Protein AF-A0A849ZVT6-F1 (afdb_monomer_lite)

Radius of gyration: 69.43 Å; chains: 1; bounding box: 121×45×209 Å

Foldseek 3Di:
DDDDDDDDPDPDCVVVVVVVVVVVVVVVVVVVVVVVVVVVVVVVVVVVVVVVVVDDDPVVVVVVVVVVVVVVVVVVVVVVVVVVVVVVVVVVVVVVVVVVVVCVVVVVVVVVVVVVVVVVVVVVVVVVVVVVVVVVVLVVVVVLLVVLVVLLVVLVVLLVVLVVVLVVLVVVLVVLVVVLVVLVVVLVVLVVQLVVLVVQLVVLVVQLVVLVVVLVVCVVVPHDPVVSVVSVVSNVVSVVSNVVSVVSNVVSVVVSVVSVVVSVVSVVVSVVSVVSSVVSVVVSVVSVVSSVVSVVPDDDVVVVVDDPVCVVPPSPPVPPDDLVSVVVVCVVPPHFHWDDDDPRTHGPPD

Structure (mmCIF, N/CA/C/O backbone):
data_AF-A0A849ZVT6-F1
#
_entry.id   AF-A0A849ZVT6-F1
#
loop_
_atom_site.group_PDB
_atom_site.id
_atom_site.type_symbol
_atom_site.label_atom_id
_atom_site.label_alt_id
_atom_site.label_comp_id
_atom_site.label_asym_id
_atom_site.label_entity_id
_atom_site.label_seq_id
_atom_site.pdbx_PDB_ins_code
_atom_site.Cartn_x
_atom_site.Cartn_y
_atom_site.Cartn_z
_atom_site.occupancy
_atom_site.B_iso_or_equiv
_atom_site.auth_seq_id
_atom_site.auth_comp_id
_atom_site.auth_asym_id
_atom_site.auth_atom_id
_atom_site.pdbx_PDB_model_num
ATOM 1 N N . MET A 1 1 ? 1.100 -18.298 -71.247 1.00 38.03 1 MET A N 1
ATOM 2 C CA . MET A 1 1 ? 2.223 -18.303 -70.296 1.00 38.03 1 MET A CA 1
ATOM 3 C C . MET A 1 1 ? 3.453 -18.775 -71.045 1.00 38.03 1 MET A C 1
ATOM 5 O O . MET A 1 1 ? 3.371 -19.786 -71.727 1.00 38.03 1 MET A O 1
ATOM 9 N N . ASP A 1 2 ? 4.493 -17.954 -70.960 1.00 40.00 2 ASP A N 1
ATOM 10 C CA . ASP A 1 2 ? 5.924 -18.219 -71.128 1.00 40.00 2 ASP A CA 1
ATOM 11 C C . ASP A 1 2 ? 6.467 -18.862 -72.410 1.00 40.00 2 ASP A C 1
ATOM 13 O O . ASP A 1 2 ? 6.591 -20.075 -72.561 1.00 40.00 2 ASP A O 1
ATOM 17 N N . THR A 1 3 ? 6.937 -17.971 -73.287 1.00 43.06 3 THR A N 1
ATOM 18 C CA . THR A 1 3 ? 8.001 -18.205 -74.265 1.00 43.06 3 THR A CA 1
ATOM 19 C C . THR A 1 3 ? 9.360 -18.236 -73.563 1.00 43.06 3 THR A C 1
ATOM 21 O O . THR A 1 3 ? 9.860 -17.205 -73.111 1.00 43.06 3 THR A O 1
ATOM 24 N N . GLY A 1 4 ? 9.968 -19.418 -73.499 1.00 41.47 4 GLY A N 1
ATOM 25 C CA . GLY A 1 4 ? 11.346 -19.606 -73.058 1.00 41.47 4 GLY A CA 1
ATOM 26 C C . GLY A 1 4 ? 12.373 -19.157 -74.106 1.00 41.47 4 GLY A C 1
ATOM 27 O O . GLY A 1 4 ? 12.321 -19.577 -75.257 1.00 41.47 4 GLY A O 1
ATOM 28 N N . ASN A 1 5 ? 13.291 -18.300 -73.653 1.00 42.78 5 ASN A N 1
ATOM 29 C CA . ASN A 1 5 ? 14.681 -18.077 -74.073 1.00 42.78 5 ASN A CA 1
ATOM 30 C C . ASN A 1 5 ? 15.181 -18.700 -75.393 1.00 42.78 5 ASN A C 1
ATOM 32 O O . ASN A 1 5 ? 15.451 -19.899 -75.469 1.00 42.78 5 ASN A O 1
ATOM 36 N N . ALA A 1 6 ? 15.524 -17.830 -76.349 1.00 44.25 6 ALA A N 1
ATOM 37 C CA . ALA A 1 6 ? 16.537 -18.096 -77.371 1.00 44.25 6 ALA A CA 1
ATOM 38 C C . ALA A 1 6 ? 17.833 -17.328 -77.018 1.00 44.25 6 ALA A C 1
ATOM 40 O O . ALA A 1 6 ? 17.764 -16.121 -76.774 1.00 44.25 6 ALA A O 1
ATOM 41 N N . PRO A 1 7 ? 19.012 -17.978 -76.973 1.00 53.47 7 PRO A N 1
ATOM 42 C CA . PRO A 1 7 ? 20.266 -17.306 -76.652 1.00 53.47 7 PRO A CA 1
ATOM 43 C C . PRO A 1 7 ? 20.807 -16.497 -77.839 1.00 53.47 7 PRO A C 1
ATOM 45 O O . PRO A 1 7 ? 20.844 -16.956 -78.983 1.00 53.47 7 PRO A O 1
ATOM 48 N N . ALA A 1 8 ? 21.286 -15.293 -77.532 1.00 49.16 8 ALA A N 1
ATOM 49 C CA . ALA A 1 8 ? 22.010 -14.416 -78.439 1.00 49.16 8 ALA A CA 1
ATOM 50 C C . ALA A 1 8 ? 23.387 -15.009 -78.797 1.00 49.16 8 ALA A C 1
ATOM 52 O O . ALA A 1 8 ? 24.366 -14.837 -78.076 1.00 49.16 8 ALA A O 1
ATOM 53 N N . ALA A 1 9 ? 23.472 -15.685 -79.943 1.00 50.16 9 ALA A N 1
ATOM 54 C CA . ALA A 1 9 ? 24.728 -16.081 -80.577 1.00 50.16 9 ALA A CA 1
ATOM 55 C C . ALA A 1 9 ? 24.935 -15.249 -81.854 1.00 50.16 9 ALA A C 1
ATOM 57 O O . ALA A 1 9 ? 24.559 -15.667 -82.946 1.00 50.16 9 ALA A O 1
ATOM 58 N N . GLY A 1 10 ? 25.497 -14.042 -81.725 1.00 49.88 10 GLY A N 1
ATOM 59 C CA . GLY A 1 10 ? 25.629 -13.117 -82.864 1.00 49.88 10 GLY A CA 1
ATOM 60 C C . GLY A 1 10 ? 26.834 -12.171 -82.866 1.00 49.88 10 GLY A C 1
ATOM 61 O O . GLY A 1 10 ? 26.881 -11.292 -83.717 1.00 49.88 10 GLY A O 1
ATOM 62 N N . GLY A 1 11 ? 27.805 -12.313 -81.955 1.00 49.31 11 GLY A N 1
ATOM 63 C CA . GLY A 1 11 ? 28.823 -11.269 -81.732 1.00 49.31 11 GLY A CA 1
ATOM 64 C C . GLY A 1 11 ? 30.248 -11.520 -82.244 1.00 49.31 11 GLY A C 1
ATOM 65 O O . GLY A 1 11 ? 31.028 -10.579 -82.291 1.00 49.31 11 GLY A O 1
ATOM 66 N N . PHE A 1 12 ? 30.631 -12.747 -82.623 1.00 52.12 12 PHE A N 1
ATOM 67 C CA . PHE A 1 12 ? 32.065 -13.094 -82.753 1.00 52.12 12 PHE A CA 1
ATOM 68 C C . PHE A 1 12 ? 32.630 -13.175 -84.188 1.00 52.12 12 PHE A C 1
ATOM 70 O O . PHE A 1 12 ? 33.845 -13.196 -84.360 1.00 52.12 12 PHE A O 1
ATOM 77 N N . PHE A 1 13 ? 31.794 -13.197 -85.238 1.00 50.22 13 PHE A N 1
ATOM 78 C CA . PHE A 1 13 ? 32.250 -13.409 -86.632 1.00 50.22 13 PHE A CA 1
ATOM 79 C C . PHE A 1 13 ? 32.046 -12.219 -87.586 1.00 50.22 13 PHE A C 1
ATOM 81 O O . PHE A 1 13 ? 32.468 -12.292 -88.743 1.00 50.22 13 PHE A O 1
ATOM 88 N N . ALA A 1 14 ? 31.430 -11.124 -87.132 1.00 49.75 14 ALA A N 1
ATOM 89 C CA . ALA A 1 14 ? 31.216 -9.924 -87.947 1.00 49.75 14 ALA A CA 1
ATOM 90 C C . ALA A 1 14 ? 32.525 -9.308 -88.510 1.00 49.75 14 ALA A C 1
ATOM 92 O O . ALA A 1 14 ? 32.593 -9.124 -89.728 1.00 49.75 14 ALA A O 1
ATOM 93 N N . PRO A 1 15 ? 33.608 -9.109 -87.725 1.00 55.84 15 PRO A N 1
ATOM 94 C CA . PRO A 1 15 ? 34.835 -8.494 -88.251 1.00 55.84 15 PRO A CA 1
ATOM 95 C C . PRO A 1 15 ? 35.612 -9.401 -89.226 1.00 55.84 15 PRO A C 1
ATOM 97 O O . PRO A 1 15 ? 36.310 -8.916 -90.118 1.00 55.84 15 PRO A O 1
ATOM 100 N N . ILE A 1 16 ? 35.455 -10.727 -89.123 1.00 56.69 16 ILE A N 1
ATOM 101 C CA . ILE A 1 16 ? 36.121 -11.693 -90.015 1.00 56.69 16 ILE A CA 1
ATOM 102 C C . ILE A 1 16 ? 35.444 -11.722 -91.394 1.00 56.69 16 ILE A C 1
ATOM 104 O O . ILE A 1 16 ? 36.130 -11.813 -92.417 1.00 56.69 16 ILE A O 1
ATOM 108 N N . ARG A 1 17 ? 34.109 -11.607 -91.457 1.00 58.00 17 ARG A N 1
ATOM 109 C CA . ARG A 1 17 ? 33.370 -11.543 -92.734 1.00 58.00 17 ARG A CA 1
ATOM 110 C C . ARG A 1 17 ? 33.697 -10.269 -93.509 1.00 58.00 17 ARG A C 1
ATOM 112 O O . ARG A 1 17 ? 33.898 -10.336 -94.720 1.00 58.00 17 ARG A O 1
ATOM 119 N N . GLU A 1 18 ? 33.844 -9.149 -92.809 1.00 58.22 18 GLU A N 1
ATOM 120 C CA . GLU A 1 18 ? 34.180 -7.862 -93.419 1.00 58.22 18 GLU A CA 1
ATOM 121 C C . GLU A 1 18 ? 35.624 -7.831 -93.958 1.00 58.22 18 GLU A C 1
ATOM 123 O O . GLU A 1 18 ? 35.860 -7.423 -95.097 1.00 58.22 18 GLU A O 1
ATOM 128 N N . GLN A 1 19 ? 36.594 -8.382 -93.215 1.00 57.84 19 GLN A N 1
ATOM 129 C CA . GLN A 1 19 ? 37.968 -8.547 -93.717 1.00 57.84 19 GLN A CA 1
ATOM 130 C C . GLN A 1 19 ? 38.061 -9.522 -94.901 1.00 57.84 19 GLN A C 1
ATOM 132 O O . GLN A 1 19 ? 38.887 -9.339 -95.799 1.00 57.84 19 GLN A O 1
ATOM 137 N N . SER A 1 20 ? 37.220 -10.558 -94.923 1.00 58.56 20 SER A N 1
ATOM 138 C CA . SER A 1 20 ? 37.178 -11.534 -96.018 1.00 58.56 20 SER A CA 1
ATOM 139 C C . SER A 1 20 ? 36.643 -10.921 -97.315 1.00 58.56 20 SER A C 1
ATOM 141 O O . SER A 1 20 ? 37.168 -11.229 -98.385 1.00 58.56 20 SER A O 1
ATOM 143 N N . ALA A 1 21 ? 35.646 -10.033 -97.226 1.00 61.06 21 ALA A N 1
ATOM 144 C CA . ALA A 1 21 ? 35.105 -9.295 -98.367 1.00 61.06 21 ALA A CA 1
ATOM 145 C C . ALA A 1 21 ? 36.156 -8.353 -98.979 1.00 61.06 21 ALA A C 1
ATOM 147 O O . ALA A 1 21 ? 36.446 -8.461 -100.171 1.00 61.06 21 ALA A O 1
ATOM 148 N N . ARG A 1 22 ? 36.850 -7.558 -98.149 1.00 62.19 22 ARG A N 1
ATOM 149 C CA . ARG A 1 22 ? 37.920 -6.646 -98.607 1.00 62.19 22 ARG A CA 1
ATOM 150 C C . ARG A 1 22 ? 39.091 -7.385 -99.273 1.00 62.19 22 ARG A C 1
ATOM 152 O O . ARG A 1 22 ? 39.679 -6.901 -100.237 1.00 62.19 22 ARG A O 1
ATOM 159 N N . ARG A 1 23 ? 39.431 -8.597 -98.805 1.00 67.25 23 ARG A N 1
ATOM 160 C CA . ARG A 1 23 ? 40.460 -9.446 -99.446 1.00 67.25 23 ARG A CA 1
ATOM 161 C C . ARG A 1 23 ? 40.022 -9.999 -100.805 1.00 67.25 23 ARG A C 1
ATOM 163 O O . ARG A 1 23 ? 40.887 -10.225 -101.650 1.00 67.25 23 ARG A O 1
ATOM 170 N N . ARG A 1 24 ? 38.724 -10.256 -101.015 1.00 70.06 24 ARG A N 1
ATOM 171 C CA . ARG A 1 24 ? 38.191 -10.707 -102.312 1.00 70.06 24 ARG A CA 1
ATOM 172 C C . ARG A 1 24 ? 38.198 -9.571 -103.329 1.00 70.06 24 ARG A C 1
ATOM 174 O O . ARG A 1 24 ? 38.768 -9.773 -104.393 1.00 70.06 24 ARG A O 1
ATOM 181 N N . GLU A 1 25 ? 37.713 -8.389 -102.952 1.00 62.78 25 GLU A N 1
ATOM 182 C CA . GLU A 1 25 ? 37.789 -7.176 -103.784 1.00 62.78 25 GLU A CA 1
ATOM 183 C C . GLU A 1 25 ? 39.225 -6.867 -104.211 1.00 62.78 25 GLU A C 1
ATOM 185 O O . GLU A 1 25 ? 39.492 -6.648 -105.389 1.00 62.78 25 GLU A O 1
ATOM 190 N N . ARG A 1 26 ? 40.185 -6.940 -103.279 1.00 67.75 26 ARG A N 1
ATOM 191 C CA . ARG A 1 26 ? 41.595 -6.685 -103.602 1.00 67.75 26 ARG A CA 1
ATOM 192 C C . ARG A 1 26 ? 42.165 -7.684 -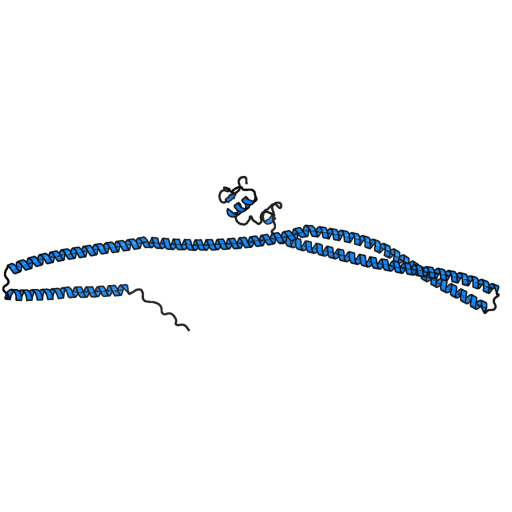104.612 1.00 67.75 26 ARG A C 1
ATOM 194 O O . ARG A 1 26 ? 42.837 -7.279 -105.549 1.00 67.75 26 ARG A O 1
ATOM 201 N N . ARG A 1 27 ? 41.859 -8.979 -104.472 1.00 69.12 27 ARG A N 1
ATOM 202 C CA . ARG A 1 27 ? 42.293 -10.010 -105.437 1.00 69.12 27 ARG A CA 1
ATOM 203 C C . ARG A 1 27 ? 41.623 -9.858 -106.799 1.00 69.12 27 ARG A C 1
ATOM 205 O O . ARG A 1 27 ? 42.200 -10.254 -107.808 1.00 69.12 27 ARG A O 1
ATOM 212 N N . GLU A 1 28 ? 40.397 -9.353 -106.820 1.00 71.44 28 GLU A N 1
ATOM 213 C CA . GLU A 1 28 ? 39.658 -9.086 -108.048 1.00 71.44 28 GLU A CA 1
ATOM 214 C C . GLU A 1 28 ? 40.256 -7.881 -108.785 1.00 71.44 28 GLU A C 1
ATOM 216 O O . GLU A 1 28 ? 40.519 -7.979 -109.981 1.00 71.44 28 GLU A O 1
ATOM 221 N N . LEU A 1 29 ? 40.613 -6.813 -108.061 1.00 58.97 29 LEU A N 1
ATOM 222 C CA . LEU A 1 29 ? 41.370 -5.674 -108.591 1.00 58.97 29 LEU A CA 1
ATOM 223 C C . LEU A 1 29 ? 42.769 -6.085 -109.086 1.00 58.97 29 LEU A C 1
ATOM 225 O O . LEU A 1 29 ? 43.133 -5.749 -110.211 1.00 58.97 29 LEU A O 1
ATOM 229 N N . ASP A 1 30 ? 43.511 -6.895 -108.323 1.00 62.47 30 ASP A N 1
ATOM 230 C CA . ASP A 1 30 ? 44.850 -7.376 -108.706 1.00 62.47 30 ASP A CA 1
ATOM 231 C C . ASP A 1 30 ? 44.833 -8.245 -109.981 1.00 62.47 30 ASP A C 1
ATOM 233 O O . ASP A 1 30 ? 45.814 -8.283 -110.722 1.00 62.47 30 ASP A O 1
ATOM 237 N N . ARG A 1 31 ? 43.719 -8.935 -110.273 1.00 70.81 31 ARG A N 1
ATOM 238 C CA . ARG A 1 31 ? 43.527 -9.686 -111.530 1.00 70.81 31 ARG A CA 1
ATOM 239 C C . ARG A 1 31 ? 43.128 -8.796 -112.705 1.00 70.81 31 ARG A C 1
ATOM 241 O O . ARG A 1 31 ? 43.470 -9.116 -113.842 1.00 70.81 31 ARG A O 1
ATOM 248 N N . ARG A 1 32 ? 42.414 -7.703 -112.435 1.00 64.00 32 ARG A N 1
ATOM 249 C CA . ARG A 1 32 ? 41.866 -6.792 -113.448 1.00 64.00 32 ARG A CA 1
ATOM 250 C C . ARG A 1 32 ? 42.898 -5.772 -113.925 1.00 64.00 32 ARG A C 1
ATOM 252 O O . ARG A 1 32 ? 42.910 -5.439 -115.102 1.00 64.00 32 ARG A O 1
ATOM 259 N N . ILE A 1 33 ? 43.824 -5.348 -113.060 1.00 62.56 33 ILE A N 1
ATOM 260 C CA . ILE A 1 33 ? 44.896 -4.397 -113.408 1.00 62.56 33 ILE A CA 1
ATOM 261 C C . ILE A 1 33 ? 45.786 -4.901 -114.568 1.00 62.56 33 ILE A C 1
ATOM 263 O O . ILE A 1 33 ? 46.007 -4.138 -115.506 1.00 62.56 33 ILE A O 1
ATOM 267 N N . PRO A 1 34 ? 46.265 -6.163 -114.596 1.00 64.81 34 PRO A N 1
ATOM 268 C CA . PRO A 1 34 ? 47.011 -6.684 -115.742 1.00 64.81 34 PRO A CA 1
ATOM 269 C C . PRO A 1 34 ? 46.180 -6.783 -117.027 1.00 64.81 34 PRO A C 1
ATOM 271 O O . PRO A 1 34 ? 46.745 -6.673 -118.110 1.00 64.81 34 PRO A O 1
ATOM 274 N N . GLN A 1 35 ? 44.864 -7.008 -116.922 1.00 67.62 35 GLN A N 1
ATOM 275 C CA . GLN A 1 35 ? 43.963 -7.038 -118.082 1.00 67.62 35 GLN A CA 1
ATOM 276 C C . GLN A 1 35 ? 43.769 -5.636 -118.660 1.00 67.62 35 GLN A C 1
ATOM 278 O O . GLN A 1 35 ? 43.983 -5.453 -119.851 1.00 67.62 35 GLN A O 1
ATOM 283 N N . LEU A 1 36 ? 43.502 -4.642 -117.809 1.00 61.12 36 LEU A N 1
ATOM 284 C CA . LEU A 1 36 ? 43.383 -3.239 -118.212 1.00 61.12 36 LEU A CA 1
ATOM 285 C C . LEU A 1 36 ? 44.687 -2.702 -118.819 1.00 61.12 36 LEU A C 1
ATOM 287 O O . LEU A 1 36 ? 44.641 -1.981 -119.805 1.00 61.12 36 LEU A O 1
ATOM 291 N N . ARG A 1 37 ? 45.857 -3.111 -118.303 1.00 62.53 37 ARG A N 1
ATOM 292 C CA . ARG A 1 37 ? 47.157 -2.759 -118.906 1.00 62.53 37 ARG A CA 1
ATOM 293 C C . ARG A 1 37 ? 47.372 -3.366 -120.290 1.00 62.53 37 ARG A C 1
ATOM 295 O O . ARG A 1 37 ? 48.005 -2.738 -121.127 1.00 62.53 37 ARG A O 1
ATOM 302 N N . ARG A 1 38 ? 46.869 -4.580 -120.536 1.00 68.88 38 ARG A N 1
ATOM 303 C CA . ARG A 1 38 ? 46.927 -5.197 -121.871 1.00 68.88 38 ARG A CA 1
ATOM 304 C C . ARG A 1 38 ? 45.967 -4.516 -122.836 1.00 68.88 38 ARG A C 1
ATOM 306 O O . ARG A 1 38 ? 46.341 -4.321 -123.982 1.00 68.88 38 ARG A O 1
ATOM 313 N N . 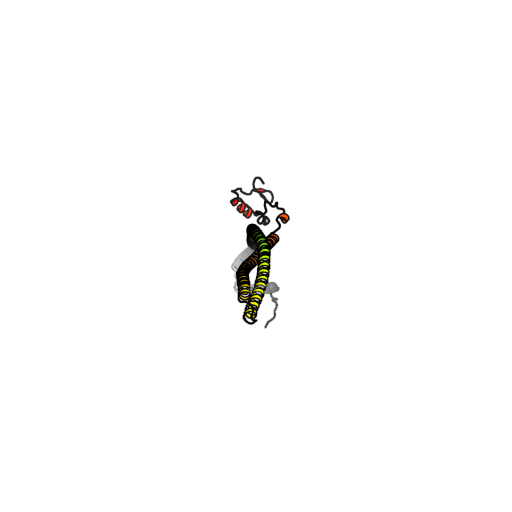GLU A 1 39 ? 44.775 -4.148 -122.364 1.00 66.50 39 GLU A N 1
ATOM 314 C CA . GLU A 1 39 ? 43.792 -3.371 -123.132 1.00 66.50 39 GLU A CA 1
ATOM 315 C C . GLU A 1 39 ? 44.340 -1.978 -123.492 1.00 66.50 39 GLU A C 1
ATOM 317 O O . GLU A 1 39 ? 44.214 -1.546 -124.638 1.00 66.50 39 GLU A O 1
ATOM 322 N N . GLU A 1 40 ? 45.033 -1.321 -122.557 1.00 66.75 40 GLU A N 1
ATOM 323 C CA . GLU A 1 40 ? 45.769 -0.069 -122.771 1.00 66.75 40 GLU A CA 1
ATOM 324 C C . GLU A 1 40 ? 46.930 -0.243 -123.764 1.00 66.75 40 GLU A C 1
ATOM 326 O O . GLU A 1 40 ? 47.058 0.555 -124.687 1.00 66.75 40 GLU A O 1
ATOM 331 N N . GLU A 1 41 ? 47.738 -1.307 -123.650 1.00 68.19 41 GLU A N 1
ATOM 332 C CA . GLU A 1 41 ? 48.789 -1.621 -124.632 1.00 68.19 41 GLU A CA 1
ATOM 333 C C . GLU A 1 41 ? 48.220 -1.861 -126.036 1.00 68.19 41 GLU A C 1
ATOM 335 O O . GLU A 1 41 ? 48.812 -1.391 -127.006 1.00 68.19 41 GLU A O 1
ATOM 340 N N . THR A 1 42 ? 47.079 -2.548 -126.171 1.00 65.19 42 THR A N 1
ATOM 341 C CA . THR A 1 42 ? 46.406 -2.707 -127.472 1.00 65.19 42 THR A CA 1
ATOM 342 C C . THR A 1 42 ? 45.870 -1.384 -128.004 1.00 65.19 42 THR A C 1
ATOM 344 O O . THR A 1 42 ? 46.131 -1.069 -129.156 1.00 65.19 42 THR A O 1
ATOM 347 N N . LEU A 1 43 ? 45.231 -0.555 -127.172 1.00 61.09 43 LEU A N 1
ATOM 348 C CA . LEU A 1 43 ? 44.742 0.766 -127.585 1.00 61.09 43 LEU A CA 1
ATOM 349 C C . LEU A 1 43 ? 45.881 1.704 -128.002 1.00 61.09 43 LEU A C 1
ATOM 351 O O . LEU A 1 43 ? 45.737 2.449 -128.966 1.00 61.09 43 LEU A O 1
ATOM 355 N N . LEU A 1 44 ? 47.020 1.662 -127.307 1.00 61.16 44 LEU A N 1
ATOM 356 C CA . LEU A 1 44 ? 48.217 2.430 -127.659 1.00 61.16 44 LEU A CA 1
ATOM 357 C C . LEU A 1 44 ? 48.893 1.901 -128.928 1.00 61.16 44 LEU A C 1
ATOM 359 O O . LEU A 1 44 ? 49.466 2.686 -129.681 1.00 61.16 44 LEU A O 1
ATOM 363 N N . ARG A 1 45 ? 48.821 0.590 -129.182 1.00 65.50 45 ARG A N 1
ATOM 364 C CA . ARG A 1 45 ? 49.306 -0.025 -130.422 1.00 65.50 45 ARG A CA 1
ATOM 365 C C . ARG A 1 45 ? 48.422 0.352 -131.611 1.00 65.50 45 ARG A C 1
ATOM 367 O O . ARG A 1 45 ? 48.963 0.767 -132.629 1.00 65.50 45 ARG A O 1
ATOM 374 N N . ASP A 1 46 ? 47.104 0.328 -131.436 1.00 60.22 46 ASP A N 1
ATOM 375 C CA . ASP A 1 46 ? 46.121 0.744 -132.443 1.00 60.22 46 ASP A CA 1
ATOM 376 C C . ASP A 1 46 ? 46.201 2.265 -132.710 1.00 60.22 46 ASP A C 1
ATOM 378 O O . ASP A 1 46 ? 46.136 2.703 -133.857 1.00 60.22 46 ASP A O 1
ATOM 382 N N . LEU A 1 47 ? 46.440 3.087 -131.675 1.00 55.34 47 LEU A N 1
ATOM 383 C CA . LEU A 1 47 ? 46.757 4.520 -131.809 1.00 55.34 47 LEU A CA 1
ATOM 384 C C . LEU A 1 47 ? 48.113 4.760 -132.489 1.00 55.34 47 LEU A C 1
ATOM 386 O O . LEU A 1 47 ? 48.259 5.730 -133.228 1.00 55.34 47 LEU A O 1
ATOM 390 N N . GLY A 1 48 ? 49.098 3.889 -132.256 1.00 55.03 48 GLY A N 1
ATOM 391 C CA . GLY A 1 48 ? 50.405 3.925 -132.911 1.00 55.03 48 GLY A CA 1
ATOM 392 C C . GLY A 1 48 ? 50.337 3.566 -134.397 1.00 55.03 48 GLY A C 1
ATOM 393 O O . GLY A 1 48 ? 50.988 4.221 -135.209 1.00 55.03 48 GLY A O 1
ATOM 394 N N . GLU A 1 49 ? 49.514 2.582 -134.768 1.00 58.94 49 GLU A N 1
ATOM 395 C CA . GLU A 1 49 ? 49.254 2.201 -136.163 1.00 58.94 49 GLU A CA 1
ATOM 396 C C . GLU A 1 49 ? 48.417 3.275 -136.890 1.00 58.94 49 GLU A C 1
ATOM 398 O O . GLU A 1 49 ? 48.774 3.669 -138.001 1.00 58.94 49 GLU A O 1
ATOM 403 N N . ALA A 1 50 ? 47.420 3.877 -136.226 1.00 53.19 50 ALA A N 1
ATOM 404 C CA . ALA A 1 50 ? 46.661 5.019 -136.754 1.00 53.19 50 ALA A CA 1
ATOM 405 C C . ALA A 1 50 ? 47.500 6.311 -136.891 1.00 53.19 50 ALA A C 1
ATOM 407 O O . ALA A 1 50 ? 47.278 7.110 -137.801 1.00 53.19 50 ALA A O 1
ATOM 408 N N . ALA A 1 51 ? 48.494 6.524 -136.021 1.00 49.91 51 ALA A N 1
ATOM 409 C CA . ALA A 1 51 ? 49.426 7.652 -136.108 1.00 49.91 51 ALA A CA 1
ATOM 410 C C . ALA A 1 51 ? 50.488 7.473 -137.214 1.00 49.91 51 ALA A C 1
ATOM 412 O O . ALA A 1 51 ? 50.959 8.462 -137.780 1.00 49.91 51 ALA A O 1
ATOM 413 N N . LEU A 1 52 ? 50.842 6.229 -137.561 1.00 52.75 52 LEU A N 1
ATOM 414 C CA . LEU A 1 52 ? 51.755 5.909 -138.667 1.00 52.75 52 LEU A CA 1
ATOM 415 C C . LEU A 1 52 ? 51.090 6.057 -140.050 1.00 52.75 52 LEU A C 1
ATOM 417 O O . LEU A 1 52 ? 51.769 6.464 -140.991 1.00 52.75 52 LEU A O 1
ATOM 421 N N . GLU A 1 53 ? 49.775 5.834 -140.174 1.00 55.28 53 GLU A N 1
ATOM 422 C CA . GLU A 1 53 ? 49.001 6.149 -141.395 1.00 55.28 53 GLU A CA 1
ATOM 423 C C . GLU A 1 53 ? 48.736 7.660 -141.581 1.00 55.28 53 GLU A C 1
ATOM 425 O O . GLU A 1 53 ? 48.493 8.113 -142.700 1.00 55.28 53 GLU A O 1
ATOM 430 N N . ALA A 1 54 ? 48.838 8.460 -140.510 1.00 48.97 54 ALA A N 1
ATOM 431 C CA . ALA A 1 54 ? 48.528 9.895 -140.498 1.00 48.97 54 ALA A CA 1
ATOM 432 C C . ALA A 1 54 ? 49.742 10.844 -140.653 1.00 48.97 54 ALA A C 1
ATOM 434 O O . ALA A 1 54 ? 49.561 12.061 -140.639 1.00 48.97 54 ALA A O 1
ATOM 435 N N . GLY A 1 55 ? 50.969 10.332 -140.826 1.00 52.69 55 GLY A N 1
ATOM 436 C CA . GLY A 1 55 ? 52.150 11.154 -141.143 1.00 52.69 55 GLY A CA 1
ATOM 437 C C . GLY A 1 55 ? 52.616 12.092 -140.018 1.00 52.69 55 GLY A C 1
ATOM 438 O O . GLY A 1 55 ? 52.758 13.296 -140.228 1.00 52.69 55 GLY A O 1
ATOM 439 N N . VAL A 1 56 ? 52.874 11.552 -138.823 1.00 51.06 56 VAL A N 1
ATOM 440 C CA . VAL A 1 56 ? 53.328 12.327 -137.651 1.00 51.06 56 VAL A CA 1
ATOM 441 C C . VAL A 1 56 ? 54.838 12.630 -137.707 1.00 51.06 56 VAL A C 1
ATOM 443 O O . VAL A 1 56 ? 55.665 11.738 -137.895 1.00 51.06 56 VAL A O 1
ATOM 446 N N . THR A 1 57 ? 55.199 13.907 -137.539 1.00 57.41 57 THR A N 1
ATOM 447 C CA . THR A 1 57 ? 56.568 14.455 -137.579 1.00 57.41 57 THR A CA 1
ATOM 448 C C . THR A 1 57 ? 57.327 14.265 -136.256 1.00 57.41 57 THR A C 1
ATOM 450 O O . THR A 1 57 ? 56.730 14.065 -135.199 1.00 57.41 57 THR A O 1
ATOM 453 N N . ALA A 1 58 ? 58.664 14.359 -136.297 1.00 53.78 58 ALA A N 1
ATOM 454 C CA . ALA A 1 58 ? 59.558 14.168 -135.144 1.00 53.78 58 ALA A CA 1
ATOM 455 C C . ALA A 1 58 ? 59.228 15.053 -133.916 1.00 53.78 58 ALA A C 1
ATOM 457 O O . ALA A 1 58 ? 59.408 14.611 -132.784 1.00 53.78 58 ALA A O 1
ATOM 458 N N . GLU A 1 59 ? 58.657 16.245 -134.120 1.00 55.19 59 GLU A N 1
ATOM 459 C CA . GLU A 1 59 ? 58.198 17.140 -133.041 1.00 55.19 59 GLU A CA 1
ATOM 460 C C . GLU A 1 59 ? 57.039 16.540 -132.220 1.00 55.19 59 GLU A C 1
ATOM 462 O O . GLU A 1 59 ? 56.958 16.737 -131.008 1.00 55.19 59 GLU A O 1
ATOM 467 N N . GLY A 1 60 ? 56.164 15.739 -132.841 1.00 54.22 60 GLY A N 1
ATOM 468 C CA . GLY A 1 60 ? 55.068 15.062 -132.139 1.00 54.22 60 GLY A CA 1
ATOM 469 C C . GLY A 1 60 ? 55.555 13.992 -131.157 1.00 54.22 60 GLY A C 1
ATOM 470 O O . GLY A 1 60 ? 54.938 13.771 -130.114 1.00 54.22 60 GLY A O 1
ATOM 471 N N . ILE A 1 61 ? 56.699 13.366 -131.451 1.00 55.97 61 ILE A N 1
ATOM 472 C CA . ILE A 1 61 ? 57.324 12.358 -130.586 1.00 55.97 61 ILE A CA 1
ATOM 473 C C . ILE A 1 61 ? 58.013 13.031 -129.392 1.00 55.97 61 ILE A C 1
ATOM 475 O O . ILE A 1 61 ? 57.888 12.544 -128.269 1.00 55.97 61 ILE A O 1
ATOM 479 N N . GLU A 1 62 ? 58.675 14.173 -129.595 1.00 57.88 62 GLU A N 1
ATOM 480 C CA . GLU A 1 62 ? 59.295 14.939 -128.504 1.00 57.88 62 GLU A CA 1
ATOM 481 C C . GLU A 1 62 ? 58.253 15.515 -127.537 1.00 57.88 62 GLU A C 1
ATOM 483 O O . GLU A 1 62 ? 58.410 15.398 -126.320 1.00 57.88 62 GLU A O 1
ATOM 488 N N . HIS A 1 63 ? 57.136 16.046 -128.045 1.00 58.62 63 HIS A N 1
ATOM 489 C CA . HIS A 1 63 ? 56.043 16.515 -127.191 1.00 58.62 63 HIS A CA 1
ATOM 490 C C . HIS A 1 63 ? 55.380 15.378 -126.404 1.00 58.62 63 HIS A C 1
ATOM 492 O O . HIS A 1 63 ? 55.075 15.552 -125.222 1.00 58.62 63 HIS A O 1
ATOM 498 N N . ALA A 1 64 ? 55.214 14.199 -127.010 1.00 55.94 64 ALA A N 1
ATOM 499 C CA . ALA A 1 64 ? 54.694 13.024 -126.314 1.00 55.94 64 ALA A CA 1
ATOM 500 C C . ALA A 1 64 ? 55.663 12.509 -125.233 1.00 55.94 64 ALA A C 1
ATOM 502 O O . ALA A 1 64 ? 55.227 12.101 -124.156 1.00 55.94 64 ALA A O 1
ATOM 503 N N . GLN A 1 65 ? 56.977 12.561 -125.472 1.00 60.03 65 GLN A N 1
ATOM 504 C CA . GLN A 1 65 ? 57.990 12.188 -124.478 1.00 60.03 65 GLN A CA 1
ATOM 505 C C . GLN A 1 65 ? 58.084 13.202 -123.329 1.00 60.03 65 GLN A C 1
ATOM 507 O O . GLN A 1 65 ? 58.171 12.792 -122.171 1.00 60.03 65 GLN A O 1
ATOM 512 N N . ALA A 1 66 ? 57.993 14.502 -123.619 1.00 62.97 66 ALA A N 1
ATOM 513 C CA . ALA A 1 66 ? 57.960 15.553 -122.603 1.00 62.97 66 ALA A CA 1
ATOM 514 C C . ALA A 1 66 ? 56.691 15.474 -121.737 1.00 62.97 66 ALA A C 1
ATOM 516 O O . ALA A 1 66 ? 56.780 15.535 -120.513 1.00 62.97 66 ALA A O 1
ATOM 517 N N . ALA A 1 67 ? 55.521 15.253 -122.349 1.00 60.97 67 ALA A N 1
ATOM 518 C CA . ALA A 1 67 ? 54.265 15.040 -121.626 1.00 60.97 67 ALA A CA 1
ATOM 519 C C . ALA A 1 67 ? 54.290 13.759 -120.775 1.00 60.97 67 ALA A C 1
ATOM 521 O O . ALA A 1 67 ? 53.721 13.712 -119.687 1.00 60.97 67 ALA A O 1
ATOM 522 N N . ARG A 1 68 ? 54.983 12.714 -121.242 1.00 61.94 68 ARG A N 1
ATOM 523 C CA . ARG A 1 68 ? 55.173 11.479 -120.477 1.00 61.94 68 ARG A CA 1
ATOM 524 C C . ARG A 1 68 ? 56.082 11.687 -119.266 1.00 61.94 68 ARG A C 1
ATOM 526 O O . ARG A 1 68 ? 55.767 11.160 -118.206 1.00 61.94 68 ARG A O 1
ATOM 533 N N . LEU A 1 69 ? 57.166 12.455 -119.406 1.00 67.69 69 LEU A N 1
ATOM 534 C CA . LEU A 1 69 ? 58.058 12.809 -118.296 1.00 67.69 69 LEU A CA 1
ATOM 535 C C . LEU A 1 69 ? 57.319 13.608 -117.215 1.00 67.69 69 LEU A C 1
ATOM 537 O O . LEU A 1 69 ? 57.379 13.231 -116.045 1.00 67.69 69 LEU A O 1
ATOM 541 N N . THR A 1 70 ? 56.537 14.621 -117.599 1.00 69.94 70 THR A N 1
ATOM 542 C CA . THR A 1 70 ? 55.746 15.414 -116.643 1.00 69.94 70 THR A CA 1
ATOM 543 C C . THR A 1 70 ? 54.644 14.596 -115.973 1.00 69.94 70 THR A C 1
ATOM 545 O O . THR A 1 70 ? 54.423 14.754 -114.775 1.00 69.94 70 THR A O 1
ATOM 548 N N . LEU A 1 71 ? 53.999 13.669 -116.691 1.00 63.22 71 LEU A N 1
ATOM 549 C CA . LEU A 1 71 ? 53.055 12.714 -116.100 1.00 63.22 71 LEU A CA 1
ATOM 550 C C . LEU A 1 71 ? 53.738 11.766 -115.109 1.00 63.22 71 LEU A C 1
ATOM 552 O O . LEU A 1 71 ? 53.207 11.542 -114.028 1.00 63.22 71 LEU A O 1
ATOM 556 N N . THR A 1 72 ? 54.931 11.246 -115.419 1.00 67.62 72 THR A N 1
ATOM 557 C CA . THR A 1 72 ? 55.670 10.385 -114.479 1.00 67.62 72 THR A CA 1
ATOM 558 C C . THR A 1 72 ? 56.178 11.132 -113.247 1.00 67.62 72 THR A C 1
ATOM 560 O O . THR A 1 72 ? 56.208 10.556 -112.160 1.00 67.62 72 THR A O 1
ATOM 563 N N . GLU A 1 73 ? 56.546 12.406 -113.385 1.00 71.19 73 GLU A N 1
ATOM 564 C CA . GLU A 1 73 ? 56.925 13.266 -112.259 1.00 71.19 73 GLU A CA 1
ATOM 565 C C . GLU A 1 73 ? 55.707 13.638 -111.403 1.00 71.19 73 GLU A C 1
ATOM 567 O O . GLU A 1 73 ? 55.782 13.573 -110.176 1.00 71.19 73 GLU A O 1
ATOM 572 N N . ALA A 1 74 ? 54.565 13.938 -112.030 1.00 67.12 74 ALA A N 1
ATOM 573 C CA . ALA A 1 74 ? 53.302 14.189 -111.341 1.00 67.12 74 ALA A CA 1
ATOM 574 C C . ALA A 1 74 ? 52.785 12.940 -110.606 1.00 67.12 74 ALA A C 1
ATOM 576 O O . ALA A 1 74 ? 52.377 13.044 -109.451 1.00 67.12 74 ALA A O 1
ATOM 577 N N . ASP A 1 75 ? 52.880 11.753 -111.213 1.00 69.81 75 ASP A N 1
ATOM 578 C CA . ASP A 1 75 ? 52.560 10.473 -110.568 1.00 69.81 75 ASP A CA 1
ATOM 579 C C . ASP A 1 75 ? 53.528 10.151 -109.421 1.00 69.81 75 ASP A C 1
ATOM 581 O O . ASP A 1 75 ? 53.121 9.629 -108.380 1.00 69.81 75 ASP A O 1
ATOM 585 N N . GLY A 1 76 ? 54.818 10.466 -109.585 1.00 69.25 76 GLY A N 1
ATOM 586 C CA . GLY A 1 76 ? 55.821 10.344 -108.527 1.00 69.25 76 GLY A CA 1
ATOM 587 C C . GLY A 1 76 ? 55.503 11.238 -107.326 1.00 69.25 76 GLY A C 1
ATOM 588 O O . GLY A 1 76 ? 55.539 10.769 -106.185 1.00 69.25 76 GLY A O 1
ATOM 589 N N . ALA A 1 77 ? 55.118 12.491 -107.583 1.00 69.50 77 ALA A N 1
ATOM 590 C CA . ALA A 1 77 ? 54.696 13.449 -106.565 1.00 69.50 77 ALA A CA 1
ATOM 591 C C . ALA A 1 77 ? 53.369 13.044 -105.896 1.00 69.50 77 ALA A C 1
ATOM 593 O O . ALA A 1 77 ? 53.257 13.113 -104.673 1.00 69.50 77 ALA A O 1
ATOM 594 N N . ALA A 1 78 ? 52.392 12.550 -106.662 1.00 68.69 78 ALA A N 1
ATOM 595 C CA . ALA A 1 78 ? 51.119 12.059 -106.135 1.00 68.69 78 ALA A CA 1
ATOM 596 C C . ALA A 1 78 ? 51.320 10.844 -105.214 1.00 68.69 78 ALA A C 1
ATOM 598 O O . ALA A 1 78 ? 50.787 10.812 -104.108 1.00 68.69 78 ALA A O 1
ATOM 599 N N . ARG A 1 79 ? 52.172 9.884 -105.599 1.00 72.31 79 ARG A N 1
ATOM 600 C CA . ARG A 1 79 ? 52.508 8.728 -104.747 1.00 72.31 79 ARG A CA 1
ATOM 601 C C . ARG A 1 79 ? 53.284 9.115 -103.492 1.00 72.31 79 ARG A C 1
ATOM 603 O O . ARG A 1 79 ? 53.099 8.486 -102.449 1.00 72.31 79 ARG A O 1
ATOM 610 N N . GLN A 1 80 ? 54.147 10.130 -103.564 1.00 74.62 80 GLN A N 1
ATOM 611 C CA . GLN A 1 80 ? 54.798 10.681 -102.373 1.00 74.62 80 GLN A CA 1
ATOM 612 C C . GLN A 1 80 ? 53.777 11.318 -101.428 1.00 74.62 80 GLN A C 1
ATOM 614 O O . GLN A 1 80 ? 53.791 10.994 -100.243 1.00 74.62 80 GLN A O 1
ATOM 619 N N . GLN A 1 81 ? 52.843 12.122 -101.940 1.00 74.00 81 GLN A N 1
ATOM 620 C CA . GLN A 1 81 ? 51.778 12.719 -101.129 1.00 74.00 81 GLN A CA 1
ATOM 621 C C . GLN A 1 81 ? 50.836 11.668 -100.527 1.00 74.00 81 GLN A C 1
ATOM 623 O O . GLN A 1 81 ? 50.481 11.771 -99.355 1.00 74.00 81 GLN A O 1
ATOM 628 N N . GLU A 1 82 ? 50.470 10.623 -101.273 1.00 71.75 82 GLU A N 1
ATOM 629 C CA . GLU A 1 82 ? 49.677 9.501 -100.752 1.00 71.75 82 GLU A CA 1
ATOM 630 C C . GLU A 1 82 ? 50.428 8.727 -99.660 1.00 71.75 82 GLU A C 1
ATOM 632 O O . GLU A 1 82 ? 49.848 8.380 -98.630 1.00 71.75 82 GLU A O 1
ATOM 637 N N . SER A 1 83 ? 51.732 8.495 -99.839 1.00 76.44 83 SER A N 1
ATOM 638 C CA . SER A 1 83 ? 52.583 7.866 -98.825 1.00 76.44 83 SER A CA 1
ATOM 639 C C . SER A 1 83 ? 52.713 8.736 -97.571 1.00 76.44 83 SER A C 1
ATOM 641 O O . SER A 1 83 ? 52.627 8.223 -96.456 1.00 76.44 83 SER A O 1
ATOM 643 N N . GLU A 1 84 ? 52.894 10.048 -97.717 1.00 76.75 84 GLU A N 1
ATOM 644 C CA . GLU A 1 84 ? 52.945 10.989 -96.594 1.00 76.75 84 GLU A CA 1
ATOM 645 C C . GLU A 1 84 ? 51.602 11.066 -95.863 1.00 76.75 84 GLU A C 1
ATOM 647 O O . GLU A 1 84 ? 51.568 10.983 -94.634 1.00 76.75 84 GLU A O 1
ATOM 652 N N . ALA A 1 85 ? 50.486 11.131 -96.592 1.00 74.88 85 ALA A N 1
ATOM 653 C CA . ALA A 1 85 ? 49.145 11.104 -96.020 1.00 74.88 85 ALA A CA 1
ATOM 654 C C . ALA A 1 85 ? 48.885 9.798 -95.251 1.00 74.88 85 ALA A C 1
ATOM 656 O O . ALA A 1 85 ? 48.411 9.841 -94.113 1.00 74.88 85 ALA A O 1
ATOM 657 N N . ALA A 1 86 ? 49.274 8.649 -95.813 1.00 75.31 86 ALA A N 1
ATOM 658 C CA . ALA A 1 86 ? 49.168 7.350 -95.154 1.00 75.31 86 ALA A CA 1
ATOM 659 C C . ALA A 1 86 ? 50.052 7.259 -93.896 1.00 75.31 86 ALA A C 1
ATOM 661 O O . ALA A 1 86 ? 49.619 6.734 -92.870 1.00 75.31 86 ALA A O 1
ATOM 662 N N . GLN A 1 87 ? 51.269 7.814 -93.926 1.00 78.94 87 GLN A N 1
ATOM 663 C CA . GLN A 1 87 ? 52.154 7.867 -92.757 1.00 78.94 87 GLN A CA 1
ATOM 664 C C . GLN A 1 87 ? 51.622 8.802 -91.664 1.00 78.94 87 GLN A C 1
ATOM 666 O O . GLN A 1 87 ? 51.697 8.468 -90.479 1.00 78.94 87 GLN A O 1
ATOM 671 N N . ILE A 1 88 ? 51.060 9.957 -92.031 1.00 76.69 88 ILE A N 1
ATOM 672 C CA . ILE A 1 88 ? 50.412 10.881 -91.091 1.00 76.69 88 ILE A CA 1
ATOM 673 C C . ILE A 1 88 ? 49.186 10.216 -90.464 1.00 76.69 88 ILE A C 1
ATOM 675 O O . ILE A 1 88 ? 49.001 10.308 -89.249 1.00 76.69 88 ILE A O 1
ATOM 679 N N . GLN A 1 89 ? 48.375 9.514 -91.255 1.00 78.62 89 GLN A N 1
ATOM 680 C CA . GLN A 1 89 ? 47.212 8.790 -90.756 1.00 78.62 89 GLN A CA 1
ATOM 681 C C . GLN A 1 89 ? 47.616 7.655 -89.805 1.00 78.62 89 GLN A C 1
ATOM 683 O O . GLN A 1 89 ? 47.089 7.592 -88.698 1.00 78.62 89 GLN A O 1
ATOM 688 N N . ALA A 1 90 ? 48.620 6.845 -90.152 1.00 76.81 90 ALA A N 1
ATOM 689 C CA . ALA A 1 90 ? 49.142 5.801 -89.268 1.00 76.81 90 ALA A CA 1
ATOM 690 C C . ALA A 1 90 ? 49.721 6.374 -87.959 1.00 76.81 90 ALA A C 1
ATOM 692 O O . ALA A 1 90 ? 49.517 5.814 -86.879 1.00 76.81 90 ALA A O 1
ATOM 693 N N . ARG A 1 91 ? 50.405 7.527 -88.012 1.00 79.62 91 ARG A N 1
ATOM 694 C CA . ARG A 1 91 ? 50.870 8.242 -86.808 1.00 79.62 91 ARG A CA 1
ATOM 695 C C . ARG A 1 91 ? 49.709 8.755 -85.958 1.00 79.62 91 ARG A C 1
ATOM 697 O O . ARG A 1 91 ? 49.769 8.666 -84.736 1.00 79.62 91 ARG A O 1
ATOM 704 N N . ARG A 1 92 ? 48.642 9.269 -86.573 1.00 78.81 92 ARG A N 1
ATOM 705 C CA . ARG A 1 92 ? 47.432 9.691 -85.850 1.00 78.81 92 ARG A CA 1
ATOM 706 C C . ARG A 1 92 ? 46.734 8.505 -85.197 1.00 78.81 92 ARG A C 1
ATOM 708 O O . ARG A 1 92 ? 46.426 8.588 -84.018 1.00 78.81 92 ARG A O 1
ATOM 715 N N . GLU A 1 93 ? 46.552 7.402 -85.913 1.00 78.94 93 GLU A N 1
ATOM 716 C CA . GLU A 1 93 ? 45.927 6.185 -85.382 1.00 78.94 93 GLU A CA 1
ATOM 717 C C . GLU A 1 93 ? 46.728 5.606 -84.211 1.00 78.94 93 GLU A C 1
ATOM 719 O O . GLU A 1 93 ? 46.157 5.323 -83.163 1.00 78.94 93 GLU A O 1
ATOM 724 N N . THR A 1 94 ? 48.056 5.524 -84.330 1.00 76.88 94 THR A N 1
ATOM 725 C CA . THR A 1 94 ? 48.930 5.091 -83.222 1.00 76.88 94 THR A CA 1
ATOM 726 C C . THR A 1 94 ? 48.915 6.064 -82.042 1.00 76.88 94 THR A C 1
ATOM 728 O O . THR A 1 94 ? 48.902 5.624 -80.895 1.00 76.88 94 THR A O 1
ATOM 731 N N . THR A 1 95 ? 48.860 7.377 -82.288 1.00 77.38 95 THR A N 1
ATOM 732 C CA . THR A 1 95 ? 48.749 8.385 -81.217 1.00 77.38 95 THR A CA 1
ATOM 733 C C . THR A 1 95 ? 47.405 8.284 -80.497 1.00 77.38 95 THR A C 1
ATOM 735 O O . THR A 1 95 ? 47.374 8.298 -79.272 1.00 77.38 95 THR A O 1
ATOM 738 N N . VAL A 1 96 ? 46.304 8.114 -81.233 1.00 77.62 96 VAL A N 1
ATOM 739 C CA . VAL A 1 96 ? 44.956 7.941 -80.669 1.00 77.62 96 VAL A CA 1
ATOM 740 C C . VAL A 1 96 ? 44.848 6.624 -79.901 1.00 77.62 96 VAL A C 1
ATOM 742 O O . VAL A 1 96 ? 44.312 6.615 -78.800 1.00 77.62 96 VAL A O 1
ATOM 745 N N . GLN A 1 97 ? 45.395 5.523 -80.423 1.00 76.44 97 GLN A N 1
ATOM 746 C CA . GLN A 1 97 ? 45.436 4.240 -79.713 1.00 76.44 97 GLN A CA 1
ATOM 747 C C . GLN A 1 97 ? 46.264 4.326 -78.431 1.00 76.44 97 GLN A C 1
ATOM 749 O O . GLN A 1 97 ? 45.856 3.791 -77.405 1.00 76.44 97 GLN A O 1
ATOM 754 N N . ARG A 1 98 ? 47.398 5.034 -78.467 1.00 77.50 98 ARG A N 1
ATOM 755 C CA . ARG A 1 98 ? 48.225 5.268 -77.283 1.00 77.50 98 ARG A CA 1
ATOM 756 C C . ARG A 1 98 ? 47.503 6.134 -76.251 1.00 77.50 98 ARG A C 1
ATOM 758 O O . ARG A 1 98 ? 47.491 5.770 -75.086 1.00 77.50 98 ARG A O 1
ATOM 765 N N . GLN A 1 99 ? 46.849 7.216 -76.670 1.00 78.00 99 GLN A N 1
ATOM 766 C CA . GLN A 1 99 ? 46.035 8.050 -75.779 1.00 78.00 99 GLN A CA 1
ATOM 767 C C . GLN A 1 99 ? 44.854 7.272 -75.189 1.00 78.00 99 GLN A C 1
ATOM 769 O O . GLN A 1 99 ? 44.585 7.391 -74.001 1.00 78.00 99 GLN A O 1
ATOM 774 N N . ALA A 1 100 ? 44.175 6.438 -75.979 1.00 74.38 100 ALA A N 1
ATOM 775 C CA . ALA A 1 100 ? 43.099 5.582 -75.486 1.00 74.38 100 ALA A CA 1
ATOM 776 C C . ALA A 1 100 ? 43.610 4.568 -74.447 1.00 74.38 100 ALA A C 1
ATOM 778 O O . ALA A 1 100 ? 43.012 4.442 -73.382 1.00 74.38 100 ALA A O 1
ATOM 779 N N . ALA A 1 101 ? 44.748 3.919 -74.714 1.00 73.25 101 ALA A N 1
ATOM 780 C CA . ALA A 1 101 ? 45.384 2.982 -73.787 1.00 73.25 101 ALA A CA 1
ATOM 781 C C . ALA A 1 101 ? 45.920 3.663 -72.513 1.00 73.25 101 ALA A C 1
ATOM 783 O O . ALA A 1 101 ? 45.930 3.053 -71.449 1.00 73.25 101 ALA A O 1
ATOM 784 N N . GLU A 1 102 ? 46.356 4.923 -72.598 1.00 75.19 102 GLU A N 1
ATOM 785 C CA . GLU A 1 102 ? 46.784 5.721 -71.440 1.00 75.19 102 GLU A CA 1
ATOM 786 C C . GLU A 1 102 ? 45.585 6.227 -70.610 1.00 75.19 102 GLU A C 1
ATOM 788 O O . GLU A 1 102 ? 45.695 6.343 -69.391 1.00 75.19 102 GLU A O 1
ATOM 793 N N . MET A 1 103 ? 44.425 6.475 -71.232 1.00 81.88 103 MET A N 1
ATOM 794 C CA . MET A 1 103 ? 43.205 6.944 -70.552 1.00 81.88 103 MET A CA 1
ATOM 795 C C . MET A 1 103 ? 42.365 5.818 -69.930 1.00 81.88 103 MET A C 1
ATOM 797 O O . MET A 1 103 ? 41.689 6.052 -68.931 1.00 81.88 103 MET A O 1
ATOM 801 N N . GLU A 1 104 ? 42.416 4.599 -70.469 1.00 79.38 104 GLU A N 1
ATOM 802 C CA . GLU A 1 104 ? 41.712 3.426 -69.929 1.00 79.38 104 GLU A CA 1
ATOM 803 C C . GLU A 1 104 ? 42.015 3.141 -68.437 1.00 79.38 104 GLU A C 1
ATOM 805 O O . GLU A 1 104 ? 41.064 3.032 -67.657 1.00 79.38 104 GLU A O 1
ATOM 810 N N . PRO A 1 105 ? 43.283 3.095 -67.965 1.00 79.62 105 PRO A N 1
ATOM 811 C CA . PRO A 1 105 ? 43.573 2.890 -66.545 1.00 79.62 105 PRO A CA 1
ATOM 812 C C . PRO A 1 105 ? 43.151 4.082 -65.677 1.00 79.62 105 PRO A C 1
ATOM 814 O O . PRO A 1 105 ? 42.786 3.890 -64.518 1.00 79.62 105 PRO A O 1
ATOM 817 N N . VAL A 1 106 ? 43.166 5.304 -66.222 1.00 79.12 106 VAL A N 1
ATOM 818 C CA . VAL A 1 106 ? 42.703 6.508 -65.513 1.00 79.12 106 VAL A CA 1
ATOM 819 C C . VAL A 1 106 ? 41.192 6.447 -65.299 1.00 79.12 106 VAL A C 1
ATOM 821 O O . VAL A 1 106 ? 40.723 6.711 -64.193 1.00 79.12 106 VAL A O 1
ATOM 824 N N . GLN A 1 107 ? 40.433 6.038 -66.318 1.00 81.62 107 GLN A N 1
ATOM 825 C CA . GLN A 1 107 ? 38.989 5.850 -66.207 1.00 81.62 107 GLN A CA 1
ATOM 826 C C . GLN A 1 107 ? 38.650 4.717 -65.230 1.00 81.62 107 GLN A C 1
ATOM 828 O O . GLN A 1 107 ? 37.807 4.902 -64.357 1.00 81.62 107 GLN A O 1
ATOM 833 N N . ALA A 1 108 ? 39.360 3.586 -65.296 1.00 81.12 108 ALA A N 1
ATOM 834 C CA . ALA A 1 108 ? 39.172 2.482 -64.354 1.00 81.12 108 ALA A CA 1
ATOM 835 C C . ALA A 1 108 ? 39.480 2.890 -62.899 1.00 81.12 108 ALA A C 1
ATOM 837 O O . ALA A 1 108 ? 38.759 2.503 -61.977 1.00 81.12 108 ALA A O 1
ATOM 838 N N . ALA A 1 109 ? 40.521 3.702 -62.681 1.00 77.06 109 ALA A N 1
ATOM 839 C CA . ALA A 1 109 ? 40.850 4.246 -61.366 1.00 77.06 109 ALA A CA 1
ATOM 840 C C . ALA A 1 109 ? 39.784 5.234 -60.865 1.00 77.06 109 ALA A C 1
ATOM 842 O O . ALA A 1 109 ? 39.436 5.207 -59.683 1.00 77.06 109 ALA A O 1
ATOM 843 N N . LEU A 1 110 ? 39.235 6.071 -61.751 1.00 81.50 110 LEU A N 1
ATOM 844 C CA . LEU A 1 110 ? 38.139 6.983 -61.427 1.00 81.50 110 LEU A CA 1
ATOM 845 C C . LEU A 1 110 ? 36.865 6.216 -61.048 1.00 81.50 110 LEU A C 1
ATOM 847 O O . LEU A 1 110 ? 36.263 6.515 -60.019 1.00 81.50 110 LEU A O 1
ATOM 851 N N . ASP A 1 111 ? 36.487 5.199 -61.821 1.00 86.25 111 ASP A N 1
ATOM 852 C CA . ASP A 1 111 ? 35.308 4.373 -61.545 1.00 86.25 111 ASP A CA 1
ATOM 853 C C . ASP A 1 111 ? 35.462 3.610 -60.217 1.00 86.25 111 ASP A C 1
ATOM 855 O O . ASP A 1 111 ? 34.528 3.553 -59.410 1.00 86.25 111 ASP A O 1
ATOM 859 N N . ALA A 1 112 ? 36.661 3.086 -59.934 1.00 82.69 112 ALA A N 1
ATOM 860 C CA . ALA A 1 112 ? 36.976 2.459 -58.652 1.00 82.69 112 ALA A CA 1
ATOM 861 C C . ALA A 1 112 ? 36.896 3.461 -57.486 1.00 82.69 112 ALA A C 1
ATOM 863 O O . ALA A 1 112 ? 36.298 3.153 -56.454 1.00 82.69 112 ALA A O 1
ATOM 864 N N . ALA A 1 113 ? 37.438 4.671 -57.651 1.00 74.38 113 ALA A N 1
ATOM 865 C CA . ALA A 1 113 ? 37.372 5.723 -56.638 1.00 74.38 113 ALA A CA 1
ATOM 866 C C . ALA A 1 113 ? 35.926 6.171 -56.365 1.00 74.38 113 ALA A C 1
ATOM 868 O O . ALA A 1 113 ? 35.538 6.321 -55.206 1.00 74.38 113 ALA A O 1
ATOM 869 N N . LEU A 1 114 ? 35.103 6.324 -57.409 1.00 82.56 114 LEU A N 1
ATOM 870 C CA . LEU A 1 114 ? 33.681 6.652 -57.277 1.00 82.56 114 LEU A CA 1
ATOM 871 C C . LEU A 1 114 ? 32.902 5.539 -56.569 1.00 82.56 114 LEU A C 1
ATOM 873 O O . LEU A 1 114 ? 32.059 5.832 -55.719 1.00 82.56 114 LEU A O 1
ATOM 877 N N . LYS A 1 115 ? 33.210 4.269 -56.857 1.00 89.00 115 LYS A N 1
ATOM 878 C CA . LYS A 1 115 ? 32.619 3.126 -56.152 1.00 89.00 115 LYS A CA 1
ATOM 879 C C . LYS A 1 115 ? 32.973 3.138 -54.661 1.00 89.00 115 LYS A C 1
ATOM 881 O O . LYS A 1 115 ? 32.071 3.048 -53.832 1.00 89.00 115 LYS A O 1
ATOM 886 N N . VAL A 1 116 ? 34.250 3.326 -54.317 1.00 84.00 116 VAL A N 1
ATOM 887 C CA . VAL A 1 116 ? 34.705 3.424 -52.916 1.00 84.00 116 VAL A CA 1
ATOM 888 C C . VAL A 1 116 ? 34.051 4.612 -52.206 1.00 84.00 116 VAL A C 1
ATOM 890 O O . VAL A 1 116 ? 33.597 4.477 -51.070 1.00 84.00 116 VAL A O 1
ATOM 893 N N . ALA A 1 117 ? 33.933 5.766 -52.867 1.00 78.88 117 ALA A N 1
ATOM 894 C CA . ALA A 1 117 ? 33.253 6.931 -52.306 1.00 78.88 117 ALA A CA 1
ATOM 895 C C . ALA A 1 117 ? 31.761 6.656 -52.036 1.00 78.88 117 ALA A C 1
ATOM 897 O O . ALA A 1 117 ? 31.242 7.038 -50.985 1.00 78.88 117 ALA A O 1
ATOM 898 N N . ALA A 1 118 ? 31.076 5.954 -52.946 1.00 81.31 118 ALA A N 1
ATOM 899 C CA . ALA A 1 118 ? 29.680 5.561 -52.766 1.00 81.31 118 ALA A CA 1
ATOM 900 C C . ALA A 1 118 ? 29.499 4.566 -51.605 1.00 81.31 118 ALA A C 1
ATOM 902 O O . ALA A 1 118 ? 28.608 4.752 -50.774 1.00 81.31 118 ALA A O 1
ATOM 903 N N . GLU A 1 119 ? 30.363 3.552 -51.508 1.00 79.06 119 GLU A N 1
ATOM 904 C CA . GLU A 1 119 ? 30.367 2.581 -50.405 1.00 79.06 119 GLU A CA 1
ATOM 905 C C . GLU A 1 119 ? 30.660 3.256 -49.058 1.00 79.06 119 GLU A C 1
ATOM 907 O O . GLU A 1 119 ? 29.969 2.988 -48.075 1.00 79.06 119 GLU A O 1
ATOM 912 N N . THR A 1 120 ? 31.605 4.199 -49.023 1.00 77.06 120 THR A N 1
ATOM 913 C CA . THR A 1 120 ? 31.945 4.971 -47.816 1.00 77.06 120 THR A CA 1
ATOM 914 C C . THR A 1 120 ? 30.769 5.829 -47.355 1.00 77.06 120 THR A C 1
ATOM 916 O O . THR A 1 120 ? 30.421 5.817 -46.178 1.00 77.06 120 THR A O 1
ATOM 919 N N . LYS A 1 121 ? 30.091 6.521 -48.280 1.00 81.19 121 LYS A N 1
ATOM 920 C CA . LYS A 1 121 ? 28.900 7.322 -47.959 1.00 81.19 121 LYS A CA 1
ATOM 921 C C . LYS A 1 121 ? 27.740 6.455 -47.461 1.00 81.19 121 LYS A C 1
ATOM 923 O O . LYS A 1 121 ? 27.002 6.866 -46.568 1.00 81.19 121 LYS A O 1
ATOM 928 N N . ALA A 1 122 ? 27.574 5.255 -48.020 1.00 77.44 122 ALA A N 1
ATOM 929 C CA . ALA A 1 122 ? 26.577 4.298 -47.549 1.00 77.44 122 ALA A CA 1
ATOM 930 C C . ALA A 1 122 ? 26.916 3.753 -46.151 1.00 77.44 122 ALA A C 1
ATOM 932 O O . ALA A 1 122 ? 26.016 3.616 -45.326 1.00 77.44 122 ALA A O 1
ATOM 933 N N . ALA A 1 123 ? 28.192 3.471 -45.869 1.00 71.31 123 ALA A N 1
ATOM 934 C CA . ALA A 1 123 ? 28.652 3.060 -44.544 1.00 71.31 123 ALA A CA 1
ATOM 935 C C . ALA A 1 123 ? 28.458 4.176 -43.505 1.00 71.31 123 ALA A C 1
ATOM 937 O O . ALA A 1 123 ? 27.960 3.915 -42.415 1.00 71.31 123 ALA A O 1
ATOM 938 N N . GLU A 1 124 ? 28.760 5.426 -43.863 1.00 74.88 124 GLU A N 1
ATOM 939 C CA . GLU A 1 124 ? 28.524 6.589 -43.005 1.00 74.88 124 GLU A CA 1
ATOM 940 C C . GLU A 1 124 ? 27.033 6.776 -42.688 1.00 74.88 124 GLU A C 1
ATOM 942 O O . GLU A 1 124 ? 26.675 7.039 -41.541 1.00 74.88 124 GLU A O 1
ATOM 947 N N . ALA A 1 125 ? 26.149 6.612 -43.678 1.00 74.31 125 ALA A N 1
ATOM 948 C CA . ALA A 1 125 ? 24.706 6.683 -43.455 1.00 74.31 125 ALA A CA 1
ATOM 949 C C . ALA A 1 125 ? 24.230 5.609 -42.462 1.00 74.31 125 ALA A C 1
ATOM 951 O O . ALA A 1 125 ? 23.521 5.941 -41.516 1.00 74.31 125 ALA A O 1
ATOM 952 N N . ARG A 1 126 ? 24.688 4.356 -42.616 1.00 72.38 126 ARG A N 1
ATOM 953 C CA . ARG A 1 126 ? 24.372 3.269 -41.671 1.00 72.38 126 ARG A CA 1
ATOM 954 C C . ARG A 1 126 ? 24.890 3.565 -40.267 1.00 72.38 126 ARG A C 1
ATOM 956 O O . ARG A 1 126 ? 24.126 3.449 -39.321 1.00 72.38 126 ARG A O 1
ATOM 963 N N . ALA A 1 127 ? 26.136 4.022 -40.140 1.00 66.00 127 ALA A N 1
ATOM 964 C CA . ALA A 1 127 ? 26.712 4.383 -38.847 1.00 66.00 127 ALA A CA 1
ATOM 965 C C . ALA A 1 127 ? 25.921 5.513 -38.162 1.00 66.00 127 ALA A C 1
ATOM 967 O O . ALA A 1 127 ? 25.684 5.465 -36.960 1.00 66.00 127 ALA A O 1
ATOM 968 N N . ARG A 1 128 ? 25.457 6.519 -38.917 1.00 67.06 128 ARG A N 1
ATOM 969 C CA . ARG A 1 128 ? 24.594 7.586 -38.377 1.00 67.06 128 ARG A CA 1
ATOM 970 C C . ARG A 1 128 ? 23.237 7.061 -37.912 1.00 67.06 128 ARG A C 1
ATOM 972 O O . ARG A 1 128 ? 22.727 7.543 -36.903 1.00 67.06 128 ARG A O 1
ATOM 979 N N . ASP A 1 129 ? 22.645 6.121 -38.639 1.00 73.00 129 ASP A N 1
ATOM 980 C CA . ASP A 1 129 ? 21.370 5.513 -38.253 1.00 73.00 129 ASP A CA 1
ATOM 981 C C . ASP A 1 129 ? 21.529 4.604 -37.022 1.00 73.00 129 ASP A C 1
ATOM 983 O O . ASP A 1 129 ? 20.689 4.648 -36.125 1.00 73.00 129 ASP A O 1
ATOM 987 N N . GLU A 1 130 ? 22.637 3.865 -36.921 1.00 65.44 130 GLU A N 1
ATOM 988 C CA . GLU A 1 130 ? 23.008 3.089 -35.731 1.00 65.44 130 GLU A CA 1
ATOM 989 C C . GLU A 1 130 ? 23.210 3.994 -34.509 1.00 65.44 130 GLU A C 1
ATOM 991 O O . GLU A 1 130 ? 22.640 3.717 -33.458 1.00 65.44 130 GLU A O 1
ATOM 996 N N . ILE A 1 131 ? 23.930 5.116 -34.650 1.00 63.66 131 ILE A N 1
ATOM 997 C CA . ILE A 1 131 ? 24.101 6.102 -33.567 1.00 63.66 131 ILE A CA 1
ATOM 998 C C . ILE A 1 131 ? 22.744 6.634 -33.098 1.00 63.66 131 ILE A C 1
ATOM 1000 O O . ILE A 1 131 ? 22.468 6.621 -31.906 1.00 63.66 131 ILE A O 1
ATOM 1004 N N . LYS A 1 132 ? 21.855 7.031 -34.017 1.00 66.38 132 LYS A N 1
ATOM 1005 C CA . LYS A 1 132 ? 20.509 7.502 -33.644 1.00 66.38 132 LYS A CA 1
ATOM 1006 C C . LYS A 1 132 ? 19.689 6.434 -32.921 1.00 66.38 132 LYS A C 1
ATOM 1008 O O . LYS A 1 132 ? 18.924 6.766 -32.019 1.00 66.38 132 LYS A O 1
ATOM 1013 N N . ALA A 1 133 ? 19.801 5.175 -33.342 1.00 63.19 133 ALA A N 1
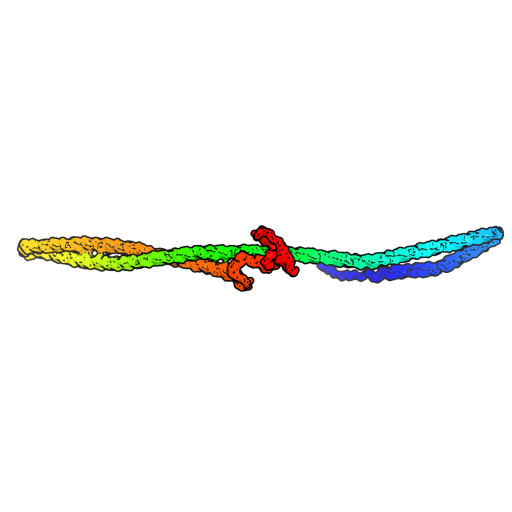ATOM 1014 C CA . ALA A 1 133 ? 19.111 4.068 -32.692 1.00 63.19 133 ALA A CA 1
ATOM 1015 C C . ALA A 1 133 ? 19.653 3.826 -31.275 1.00 63.19 133 ALA A C 1
ATOM 1017 O O . ALA A 1 133 ? 18.864 3.615 -30.354 1.00 63.19 133 ALA A O 1
ATOM 1018 N N . LEU A 1 134 ? 20.975 3.912 -31.094 1.00 58.69 134 LEU A N 1
ATOM 1019 C CA . LEU A 1 134 ? 21.621 3.827 -29.785 1.00 58.69 134 LEU A CA 1
ATOM 1020 C C . LEU A 1 134 ? 21.212 4.996 -28.885 1.00 58.69 134 LEU A C 1
ATOM 1022 O O . LEU A 1 134 ? 20.772 4.749 -27.770 1.00 58.69 134 LEU A O 1
ATOM 1026 N N . ASP A 1 135 ? 21.242 6.236 -29.377 1.00 63.12 135 ASP A N 1
ATOM 1027 C CA . ASP A 1 135 ? 20.819 7.419 -28.614 1.00 63.12 135 ASP A CA 1
ATOM 1028 C C . ASP A 1 135 ? 19.362 7.294 -28.140 1.00 63.12 135 ASP A C 1
ATOM 1030 O O . ASP A 1 135 ? 19.040 7.589 -26.989 1.00 63.12 135 ASP A O 1
ATOM 1034 N N . ALA A 1 136 ? 18.468 6.815 -29.011 1.00 59.94 136 ALA A N 1
ATOM 1035 C CA . ALA A 1 136 ? 17.071 6.581 -28.656 1.00 59.94 136 ALA A CA 1
ATOM 1036 C C . ALA A 1 136 ? 16.914 5.479 -27.594 1.00 59.94 136 ALA A C 1
ATOM 1038 O O . ALA A 1 136 ? 16.095 5.621 -26.684 1.00 59.94 136 ALA A O 1
ATOM 1039 N N . ALA A 1 137 ? 17.698 4.401 -27.688 1.00 61.31 137 ALA A N 1
ATOM 1040 C CA . ALA A 1 137 ? 17.710 3.335 -26.690 1.00 61.31 137 ALA A CA 1
ATOM 1041 C C . ALA A 1 137 ? 18.248 3.829 -25.337 1.00 61.31 137 ALA A C 1
ATOM 1043 O O . ALA A 1 137 ? 17.659 3.519 -24.302 1.00 61.31 137 ALA A O 1
ATOM 1044 N N . THR A 1 138 ? 19.301 4.650 -25.340 1.00 64.94 138 THR A N 1
ATOM 1045 C CA . THR A 1 138 ? 19.871 5.263 -24.132 1.00 64.94 138 THR A CA 1
ATOM 1046 C C . THR A 1 138 ? 18.867 6.188 -23.455 1.00 64.94 138 THR A C 1
ATOM 1048 O O . THR A 1 138 ? 18.617 6.041 -22.263 1.00 64.94 138 THR A O 1
ATOM 1051 N N . LEU A 1 139 ? 18.204 7.073 -24.207 1.00 67.94 139 LEU A N 1
ATOM 1052 C CA . LEU A 1 139 ? 17.161 7.949 -23.658 1.00 67.94 139 LEU A CA 1
ATOM 1053 C C . LEU A 1 139 ? 15.985 7.159 -23.063 1.00 67.94 139 LEU A C 1
ATOM 1055 O O . LEU A 1 139 ? 15.436 7.545 -22.030 1.00 67.94 139 LEU A O 1
ATOM 1059 N N . ALA A 1 140 ? 15.593 6.048 -23.695 1.00 62.91 140 ALA A N 1
ATOM 1060 C CA . ALA A 1 140 ? 14.557 5.169 -23.161 1.00 62.91 140 ALA A CA 1
ATOM 1061 C C . ALA A 1 140 ? 14.998 4.504 -21.844 1.00 62.91 140 ALA A C 1
ATOM 1063 O O . ALA A 1 140 ? 14.225 4.484 -20.884 1.00 62.91 140 ALA A O 1
ATOM 1064 N N . ALA A 1 141 ? 16.244 4.028 -21.775 1.00 66.75 141 ALA A N 1
ATOM 1065 C CA . ALA A 1 141 ? 16.815 3.443 -20.566 1.00 66.75 141 ALA A CA 1
ATOM 1066 C C . ALA A 1 141 ? 16.928 4.470 -19.422 1.00 66.75 141 ALA A C 1
ATOM 1068 O O . ALA A 1 141 ? 16.539 4.176 -18.294 1.00 66.75 141 ALA A O 1
ATOM 1069 N N . GLU A 1 142 ? 17.377 5.697 -19.701 1.00 69.75 142 GLU A N 1
ATOM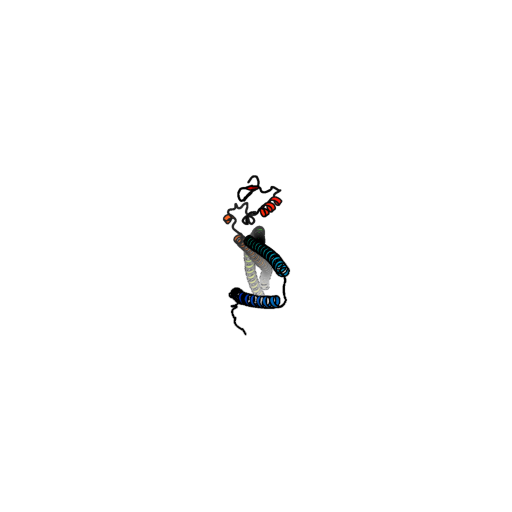 1070 C CA . GLU A 1 142 ? 17.444 6.787 -18.714 1.00 69.75 142 GLU A CA 1
ATOM 1071 C C . GLU A 1 142 ? 16.062 7.149 -18.156 1.00 69.75 142 GLU A C 1
ATOM 1073 O O . GLU A 1 142 ? 15.900 7.350 -16.946 1.00 69.75 142 GLU A O 1
ATOM 1078 N N . ALA A 1 143 ? 15.046 7.207 -19.022 1.00 67.62 143 ALA A N 1
ATOM 1079 C CA . ALA A 1 143 ? 13.672 7.462 -18.608 1.00 67.62 143 ALA A CA 1
ATOM 1080 C C . ALA A 1 143 ? 13.141 6.346 -17.694 1.00 67.62 143 ALA A C 1
ATOM 1082 O O . ALA A 1 143 ? 12.493 6.635 -16.684 1.00 67.62 143 ALA A O 1
ATOM 1083 N N . GLU A 1 144 ? 13.444 5.085 -18.009 1.00 73.69 144 GLU A N 1
ATOM 1084 C CA . GLU A 1 144 ? 13.067 3.932 -17.190 1.00 73.69 144 GLU A CA 1
ATOM 1085 C C . GLU A 1 144 ? 13.773 3.940 -15.825 1.00 73.69 144 GLU A C 1
ATOM 1087 O O . GLU A 1 144 ? 13.116 3.777 -14.794 1.00 73.69 144 GLU A O 1
ATOM 1092 N N . ILE A 1 145 ? 15.086 4.198 -15.799 1.00 73.50 145 ILE A N 1
ATOM 1093 C CA . ILE A 1 145 ? 15.876 4.333 -14.565 1.00 73.50 145 ILE A CA 1
ATOM 1094 C C . ILE A 1 145 ? 15.299 5.448 -13.689 1.00 73.50 145 ILE A C 1
ATOM 1096 O O . ILE A 1 145 ? 15.036 5.230 -12.507 1.00 73.50 145 ILE A O 1
ATOM 1100 N N . THR A 1 146 ? 15.023 6.617 -14.273 1.00 74.69 146 THR A N 1
ATOM 1101 C CA . THR A 1 146 ? 14.444 7.763 -13.553 1.00 74.69 146 THR A CA 1
ATOM 1102 C C . THR A 1 146 ? 13.069 7.423 -12.975 1.00 74.69 146 THR A C 1
ATOM 1104 O O . THR A 1 146 ? 12.752 7.788 -11.842 1.00 74.69 146 THR A O 1
ATOM 1107 N N . ALA A 1 147 ? 12.227 6.714 -13.733 1.00 72.50 147 ALA A N 1
ATOM 1108 C CA . ALA A 1 147 ? 10.918 6.282 -13.257 1.00 72.50 147 ALA A CA 1
ATOM 1109 C C . ALA A 1 147 ? 11.037 5.310 -12.070 1.00 72.50 147 ALA A C 1
ATOM 1111 O O . ALA A 1 147 ? 10.347 5.489 -11.066 1.00 72.50 147 ALA A O 1
ATOM 1112 N N . LYS A 1 148 ? 11.946 4.330 -12.148 1.00 76.75 148 LYS A N 1
ATOM 1113 C CA . LYS A 1 148 ? 12.224 3.377 -11.060 1.00 76.75 148 LYS A CA 1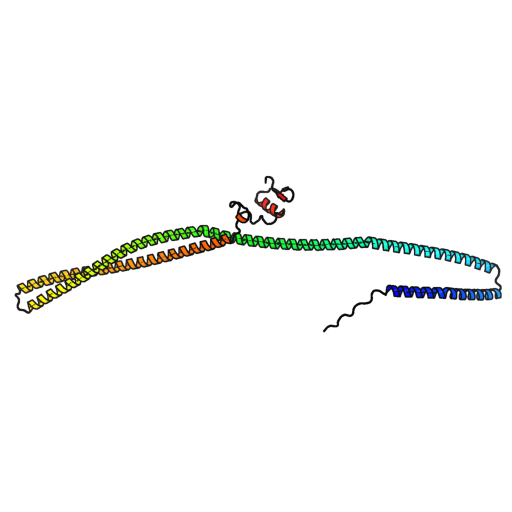
ATOM 1114 C C . LYS A 1 148 ? 12.791 4.069 -9.817 1.00 76.75 148 LYS A C 1
ATOM 1116 O O . LYS A 1 148 ? 12.346 3.780 -8.710 1.00 76.75 148 LYS A O 1
ATOM 1121 N N . GLN A 1 149 ? 13.697 5.034 -9.983 1.00 78.50 149 GLN A N 1
ATOM 1122 C CA . GLN A 1 149 ? 14.234 5.835 -8.876 1.00 78.50 149 GLN A CA 1
ATOM 1123 C C . GLN A 1 149 ? 13.134 6.603 -8.137 1.00 78.50 149 GLN A C 1
ATOM 1125 O O . GLN A 1 149 ? 13.087 6.555 -6.912 1.00 78.50 149 GLN A O 1
ATOM 1130 N N . ARG A 1 150 ? 12.181 7.212 -8.855 1.00 79.38 150 ARG A N 1
ATOM 1131 C CA . ARG A 1 150 ? 11.035 7.892 -8.224 1.00 79.38 150 ARG A CA 1
ATOM 1132 C C . ARG A 1 150 ? 10.158 6.951 -7.398 1.00 79.38 150 ARG A C 1
ATOM 1134 O O . ARG A 1 150 ? 9.647 7.368 -6.364 1.00 79.38 150 ARG A O 1
ATOM 1141 N N . ILE A 1 151 ? 9.976 5.702 -7.836 1.00 78.94 151 ILE A N 1
ATOM 1142 C CA . ILE A 1 151 ? 9.241 4.686 -7.061 1.00 78.94 151 ILE A CA 1
ATOM 1143 C C . ILE A 1 151 ? 9.982 4.398 -5.750 1.00 78.94 151 ILE A C 1
ATOM 1145 O O . ILE A 1 151 ? 9.368 4.402 -4.685 1.00 78.94 151 ILE A O 1
ATOM 1149 N N . ILE A 1 152 ? 11.303 4.209 -5.817 1.00 79.75 152 ILE A N 1
ATOM 1150 C CA . ILE A 1 152 ? 12.147 3.934 -4.645 1.00 79.75 152 ILE A CA 1
ATOM 1151 C C . ILE A 1 152 ? 12.149 5.123 -3.671 1.00 79.75 152 ILE A C 1
ATOM 1153 O O . ILE A 1 152 ? 11.973 4.932 -2.468 1.00 79.75 152 ILE A O 1
ATOM 1157 N N . GLU A 1 153 ? 12.321 6.345 -4.176 1.00 81.75 153 GLU A N 1
ATOM 1158 C CA . GLU A 1 153 ? 12.275 7.578 -3.384 1.00 81.75 153 GLU A CA 1
ATOM 1159 C C . GLU A 1 153 ? 10.900 7.772 -2.737 1.00 81.75 153 GLU A C 1
ATOM 1161 O O . GLU A 1 153 ? 10.816 8.006 -1.531 1.00 81.75 153 GLU A O 1
ATOM 1166 N N . GLY A 1 154 ? 9.815 7.600 -3.498 1.00 82.56 154 GLY A N 1
ATOM 1167 C CA . GLY A 1 154 ? 8.453 7.646 -2.967 1.00 82.56 154 GLY A CA 1
ATOM 1168 C C . GLY A 1 154 ? 8.261 6.654 -1.819 1.00 82.56 154 GLY A C 1
ATOM 1169 O O . GLY A 1 154 ? 7.891 7.053 -0.712 1.00 82.56 154 GLY A O 1
ATOM 1170 N N . ALA A 1 155 ? 8.635 5.390 -2.033 1.00 80.38 155 ALA A N 1
ATOM 1171 C CA . ALA A 1 155 ? 8.561 4.343 -1.019 1.00 80.38 155 ALA A CA 1
ATOM 1172 C C . ALA A 1 155 ? 9.399 4.654 0.234 1.00 80.38 155 ALA A C 1
ATOM 1174 O O . ALA A 1 155 ? 8.950 4.389 1.347 1.00 80.38 155 ALA A O 1
ATOM 1175 N N . SER A 1 156 ? 10.573 5.280 0.085 1.00 80.75 156 SER A N 1
ATOM 1176 C CA . SER A 1 156 ? 11.428 5.668 1.220 1.00 80.75 156 SER A CA 1
ATOM 1177 C C . SER A 1 156 ? 10.782 6.688 2.166 1.00 80.75 156 SER A C 1
ATOM 1179 O O . SER A 1 156 ? 11.161 6.769 3.332 1.00 80.75 156 SER A O 1
ATOM 1181 N N . THR A 1 157 ? 9.789 7.442 1.686 1.00 87.38 157 THR A N 1
ATOM 1182 C CA . THR A 1 157 ? 9.026 8.397 2.504 1.00 87.38 157 THR A CA 1
ATOM 1183 C C . THR A 1 157 ? 7.695 7.824 2.987 1.00 87.38 157 THR A C 1
ATOM 1185 O O . THR A 1 157 ? 7.277 8.090 4.115 1.00 87.38 157 THR A O 1
ATOM 1188 N N . GLU A 1 158 ? 7.026 7.024 2.156 1.00 86.94 158 GLU A N 1
ATOM 1189 C CA . GLU A 1 158 ? 5.708 6.469 2.459 1.00 86.94 158 GLU A CA 1
ATOM 1190 C C . GLU A 1 158 ? 5.775 5.288 3.434 1.00 86.94 158 GLU A C 1
ATOM 1192 O O . GLU A 1 158 ? 4.951 5.229 4.345 1.00 86.94 158 GLU A O 1
ATOM 1197 N N . ILE A 1 159 ? 6.758 4.387 3.297 1.00 88.94 159 ILE A N 1
ATOM 1198 C CA . ILE A 1 159 ? 6.883 3.202 4.164 1.00 88.94 159 ILE A CA 1
ATOM 1199 C C . ILE A 1 159 ? 7.051 3.608 5.636 1.00 88.94 159 ILE A C 1
ATOM 1201 O O . ILE A 1 159 ? 6.213 3.190 6.434 1.00 88.94 159 ILE A O 1
ATOM 1205 N N . PRO A 1 160 ? 8.002 4.486 6.025 1.00 89.75 160 PRO A N 1
ATOM 1206 C CA . PRO A 1 160 ? 8.149 4.874 7.431 1.00 89.75 160 PRO A CA 1
ATOM 1207 C C . PRO A 1 160 ? 6.901 5.559 7.997 1.00 89.75 160 PRO A C 1
ATOM 1209 O O . PRO A 1 160 ? 6.568 5.403 9.169 1.00 89.75 160 PRO A O 1
ATOM 1212 N N . ARG A 1 161 ? 6.172 6.314 7.163 1.00 93.44 161 ARG A N 1
ATOM 1213 C CA . ARG A 1 161 ? 4.911 6.948 7.563 1.00 93.44 161 ARG A CA 1
ATOM 1214 C C . ARG A 1 161 ? 3.815 5.911 7.828 1.00 93.44 161 ARG A C 1
ATOM 1216 O O . ARG A 1 161 ? 3.056 6.072 8.782 1.00 93.44 161 ARG A O 1
ATOM 1223 N N . LEU A 1 162 ? 3.714 4.880 6.990 1.00 90.25 162 LEU A N 1
ATOM 1224 C CA . LEU A 1 162 ? 2.771 3.778 7.179 1.00 90.25 162 LEU A CA 1
ATOM 1225 C C . LEU A 1 162 ? 3.153 2.921 8.391 1.00 90.25 162 LEU A C 1
ATOM 1227 O O . LEU A 1 162 ? 2.277 2.568 9.172 1.00 90.25 162 LEU A O 1
ATOM 1231 N N . GLU A 1 163 ? 4.440 2.644 8.599 1.00 90.44 163 GLU A N 1
ATOM 1232 C CA . GLU A 1 163 ? 4.944 1.945 9.788 1.00 90.44 163 GLU A CA 1
ATOM 1233 C C . GLU A 1 163 ? 4.628 2.714 11.076 1.00 90.44 163 GLU A C 1
ATOM 1235 O O . GLU A 1 163 ? 4.143 2.130 12.046 1.00 90.44 163 GLU A O 1
ATOM 1240 N N . GLU A 1 164 ? 4.816 4.036 11.074 1.00 94.19 164 GLU A N 1
ATOM 1241 C CA . GLU A 1 164 ? 4.424 4.904 12.186 1.00 94.19 164 GLU A CA 1
ATOM 1242 C C . GLU A 1 164 ? 2.910 4.848 12.434 1.00 94.19 164 GLU A C 1
ATOM 1244 O O . GLU A 1 164 ? 2.465 4.702 13.571 1.00 94.19 164 GLU A O 1
ATOM 1249 N N . GLN A 1 165 ? 2.099 4.891 11.374 1.00 93.25 165 GLN A N 1
ATOM 1250 C CA . GLN A 1 165 ? 0.649 4.744 11.489 1.00 93.25 165 GLN A CA 1
ATOM 1251 C C . GLN A 1 165 ? 0.254 3.370 12.054 1.00 93.25 165 GLN A C 1
ATOM 1253 O O . GLN A 1 165 ? -0.638 3.292 12.898 1.00 93.25 165 GLN A O 1
ATOM 1258 N N . VAL A 1 166 ? 0.913 2.292 11.622 1.00 93.81 166 VAL A N 1
ATOM 1259 C CA . VAL A 1 166 ? 0.718 0.939 12.162 1.00 93.81 166 VAL A CA 1
ATOM 1260 C C . VAL A 1 166 ? 1.069 0.899 13.645 1.00 93.81 166 VAL A C 1
ATOM 1262 O O . VAL A 1 166 ? 0.309 0.319 14.419 1.00 93.81 166 VAL A O 1
ATOM 1265 N N . ARG A 1 167 ? 2.177 1.529 14.054 1.00 94.56 167 ARG A N 1
ATOM 1266 C CA . ARG A 1 167 ? 2.575 1.618 15.463 1.00 94.56 167 ARG A CA 1
ATOM 1267 C C . ARG A 1 167 ? 1.506 2.323 16.295 1.00 94.56 167 ARG A C 1
ATOM 1269 O O . ARG A 1 167 ? 1.040 1.749 17.273 1.00 94.56 167 ARG A O 1
ATOM 1276 N N . LEU A 1 168 ? 1.073 3.512 15.875 1.00 94.94 168 LEU A N 1
ATOM 1277 C CA . LEU A 1 168 ? 0.054 4.289 16.588 1.00 94.94 168 LEU A CA 1
ATOM 1278 C C . LEU A 1 168 ? -1.276 3.530 16.691 1.00 94.94 168 LEU A C 1
ATOM 1280 O O . LEU A 1 168 ? -1.871 3.464 17.762 1.00 94.94 168 LEU A O 1
ATOM 1284 N N . LEU A 1 169 ? -1.726 2.891 15.605 1.00 93.00 169 LEU A N 1
ATOM 1285 C CA . LEU A 1 169 ? -2.950 2.084 15.621 1.00 93.00 169 LEU A CA 1
ATOM 1286 C C . LEU A 1 169 ? -2.820 0.837 16.507 1.00 93.00 169 LEU A C 1
ATOM 1288 O O . LEU A 1 169 ? -3.796 0.446 17.145 1.00 93.00 169 LEU A O 1
ATOM 1292 N N . ALA A 1 170 ? -1.639 0.218 16.572 1.00 89.50 170 ALA A N 1
ATOM 1293 C CA . ALA A 1 170 ? -1.380 -0.915 17.458 1.00 89.50 170 ALA A CA 1
ATOM 1294 C C . ALA A 1 170 ? -1.370 -0.495 18.937 1.00 89.50 170 ALA A C 1
ATOM 1296 O O . ALA A 1 170 ? -1.914 -1.210 19.782 1.00 89.50 170 ALA A O 1
ATOM 1297 N N . GLU A 1 171 ? -0.809 0.673 19.256 1.00 93.81 171 GLU A N 1
ATOM 1298 C CA . GLU A 1 171 ? -0.871 1.267 20.596 1.00 93.81 171 GLU A CA 1
ATOM 1299 C C . GLU A 1 171 ? -2.320 1.592 20.989 1.00 93.81 171 GLU A C 1
ATOM 1301 O O . GLU A 1 171 ? -2.773 1.186 22.061 1.00 93.81 171 GLU A O 1
ATOM 1306 N N . GLU A 1 172 ? -3.086 2.228 20.096 1.00 93.62 172 GLU A N 1
ATOM 1307 C CA . GLU A 1 172 ? -4.516 2.493 20.300 1.00 93.62 172 GLU A CA 1
ATOM 1308 C C . GLU A 1 172 ? -5.328 1.205 20.470 1.00 93.62 172 GLU A C 1
ATOM 1310 O O . GLU A 1 172 ? -6.215 1.142 21.323 1.00 93.62 172 GLU A O 1
ATOM 1315 N N . HIS A 1 173 ? -5.034 0.172 19.678 1.00 92.19 173 HIS A N 1
ATOM 1316 C CA . HIS A 1 173 ? -5.671 -1.134 19.805 1.00 92.19 173 HIS A CA 1
ATOM 1317 C C . HIS A 1 173 ? -5.380 -1.757 21.171 1.00 92.19 173 HIS A C 1
ATOM 1319 O O . HIS A 1 173 ? -6.303 -2.215 21.838 1.00 92.19 173 HIS A O 1
ATOM 1325 N N . THR A 1 174 ? -4.120 -1.732 21.607 1.00 91.56 174 THR A N 1
ATOM 1326 C CA . THR A 1 174 ? -3.700 -2.281 22.904 1.00 91.56 174 THR A CA 1
ATOM 1327 C C . THR A 1 174 ? -4.383 -1.545 24.059 1.00 91.56 174 THR A C 1
ATOM 1329 O O . THR A 1 174 ? -4.883 -2.175 24.992 1.00 91.56 174 THR A O 1
ATOM 1332 N N . ALA A 1 175 ? -4.481 -0.215 23.978 1.00 92.44 175 ALA A N 1
ATOM 1333 C CA . ALA A 1 175 ? -5.222 0.586 24.948 1.00 92.44 175 ALA A CA 1
ATOM 1334 C C . ALA A 1 175 ? -6.720 0.231 24.958 1.00 92.44 175 ALA A C 1
ATOM 1336 O O . ALA A 1 175 ? -7.294 0.001 26.022 1.00 92.44 175 ALA A O 1
ATOM 1337 N N . ALA A 1 176 ? -7.345 0.113 23.781 1.00 90.44 176 ALA A N 1
ATOM 1338 C CA . ALA A 1 176 ? -8.748 -0.278 23.656 1.00 90.44 176 ALA A CA 1
ATOM 1339 C C . ALA A 1 176 ? -9.010 -1.711 24.155 1.00 90.44 176 ALA A C 1
ATOM 1341 O O . ALA A 1 176 ? -10.083 -1.991 24.685 1.00 90.44 176 ALA A O 1
ATOM 1342 N N . GLU A 1 177 ? -8.051 -2.624 24.004 1.00 91.19 177 GLU A N 1
ATOM 1343 C CA . GLU A 1 177 ? -8.135 -3.995 24.507 1.00 91.19 177 GLU A CA 1
ATOM 1344 C C . GLU A 1 177 ? -8.063 -4.046 26.038 1.00 91.19 177 GLU A C 1
ATOM 1346 O O . GLU A 1 177 ? -8.867 -4.743 26.660 1.00 91.19 177 GLU A O 1
ATOM 1351 N N . ALA A 1 178 ? -7.191 -3.242 26.654 1.00 92.25 178 ALA A N 1
ATOM 1352 C CA . ALA A 1 178 ? -7.143 -3.087 28.106 1.00 92.25 178 ALA A CA 1
ATOM 1353 C C . ALA A 1 178 ? -8.441 -2.470 28.664 1.00 92.25 178 ALA A C 1
ATOM 1355 O O . ALA A 1 178 ? -9.005 -2.990 29.630 1.00 92.25 178 ALA A O 1
ATOM 1356 N N . GLU A 1 179 ? -8.959 -1.409 28.028 1.00 90.25 179 GLU A N 1
ATOM 1357 C CA . GLU A 1 179 ? -10.260 -0.808 28.371 1.00 90.25 179 GLU A CA 1
ATOM 1358 C C . GLU A 1 179 ? -11.401 -1.825 28.250 1.00 90.25 179 GLU A C 1
ATOM 1360 O O . GLU A 1 179 ? -12.270 -1.903 29.120 1.00 90.25 179 GLU A O 1
ATOM 1365 N N . PHE A 1 180 ? -11.391 -2.622 27.180 1.00 91.06 180 PHE A N 1
ATOM 1366 C CA . PHE A 1 180 ? -12.387 -3.657 26.946 1.00 91.06 180 PHE A CA 1
ATOM 1367 C C . PHE A 1 180 ? -12.338 -4.747 28.019 1.00 91.06 180 PHE A C 1
ATOM 1369 O O . PHE A 1 180 ? -13.387 -5.101 28.548 1.00 91.06 180 PHE A O 1
ATOM 1376 N N . SER A 1 181 ? -11.149 -5.247 28.372 1.00 91.00 181 SER A N 1
ATOM 1377 C CA . SER A 1 181 ? -10.989 -6.271 29.414 1.00 91.00 181 SER A CA 1
ATOM 1378 C C . SER A 1 181 ? -11.507 -5.776 30.765 1.00 91.00 181 SER A C 1
ATOM 1380 O O . SER A 1 181 ? -12.275 -6.471 31.425 1.00 91.00 181 SER A O 1
ATOM 1382 N N . ALA A 1 182 ? -11.161 -4.541 31.146 1.00 90.19 182 ALA A N 1
ATOM 1383 C CA . ALA A 1 182 ? -11.646 -3.936 32.384 1.00 90.19 182 ALA A CA 1
ATOM 1384 C C . ALA A 1 182 ? -13.177 -3.769 32.390 1.00 90.19 182 ALA A C 1
ATOM 1386 O O . ALA A 1 182 ? -13.835 -3.975 33.412 1.00 90.19 182 ALA A O 1
ATOM 1387 N N . LEU A 1 183 ? -13.768 -3.405 31.246 1.00 90.06 183 LEU A N 1
ATOM 1388 C CA . LEU A 1 183 ? -15.217 -3.259 31.126 1.00 90.06 183 LEU A CA 1
ATOM 1389 C C . LEU A 1 183 ? -15.962 -4.588 31.051 1.00 90.06 183 LEU A C 1
ATOM 1391 O O . LEU A 1 183 ? -17.098 -4.638 31.514 1.00 90.06 183 LEU A O 1
ATOM 1395 N N . ASP A 1 184 ? -15.363 -5.648 30.514 1.00 90.44 184 ASP A N 1
ATOM 1396 C CA . ASP A 1 184 ? -15.975 -6.977 30.525 1.00 90.44 184 ASP A CA 1
ATOM 1397 C C . ASP A 1 184 ? -16.015 -7.557 31.946 1.00 90.44 184 ASP A C 1
ATOM 1399 O O . ASP A 1 184 ? -17.060 -8.045 32.380 1.00 90.44 184 ASP A O 1
ATOM 1403 N N . GLU A 1 185 ? -14.943 -7.387 32.727 1.00 91.00 185 GLU A N 1
ATOM 1404 C CA . GLU A 1 185 ? -14.933 -7.726 34.157 1.00 91.00 185 GLU A CA 1
ATOM 1405 C C . GLU A 1 185 ? -16.005 -6.941 34.930 1.00 91.00 185 GLU A C 1
ATOM 1407 O O . GLU A 1 185 ? -16.803 -7.522 35.675 1.00 91.00 185 GLU A O 1
ATOM 1412 N N . ALA A 1 186 ? -16.091 -5.625 34.707 1.00 88.75 186 ALA A N 1
ATOM 1413 C CA . ALA A 1 186 ? -17.115 -4.789 35.328 1.00 88.75 186 ALA A CA 1
ATOM 1414 C C . ALA A 1 186 ? -18.536 -5.199 34.899 1.00 88.75 186 ALA A C 1
ATOM 1416 O O . ALA A 1 186 ? -19.440 -5.281 35.733 1.00 88.75 186 ALA A O 1
ATOM 1417 N N . ALA A 1 187 ? -18.749 -5.501 33.616 1.00 88.88 187 ALA A N 1
ATOM 1418 C CA . ALA A 1 187 ? -20.034 -5.957 33.099 1.00 88.88 187 ALA A CA 1
ATOM 1419 C C . ALA A 1 187 ? -20.418 -7.334 33.659 1.00 88.88 187 ALA A C 1
ATOM 1421 O O . ALA A 1 187 ? -21.588 -7.562 33.966 1.00 88.88 187 ALA A O 1
ATOM 1422 N N . ALA A 1 188 ? -19.460 -8.249 33.830 1.00 89.62 188 ALA A N 1
ATOM 1423 C CA . ALA A 1 188 ? -19.678 -9.536 34.484 1.00 89.62 188 ALA A CA 1
ATOM 1424 C C . ALA A 1 188 ? -20.119 -9.356 35.944 1.00 89.62 188 ALA A C 1
ATOM 1426 O O . ALA A 1 188 ? -21.126 -9.941 36.343 1.00 89.62 188 ALA A O 1
ATOM 1427 N N . ALA A 1 189 ? -19.453 -8.478 36.699 1.00 91.88 189 ALA A N 1
ATOM 1428 C CA . ALA A 1 189 ? -19.834 -8.167 38.076 1.00 91.88 189 ALA A CA 1
ATOM 1429 C C . ALA A 1 189 ? -21.237 -7.535 38.172 1.00 91.88 189 ALA A C 1
ATOM 1431 O O . ALA A 1 189 ? -22.031 -7.908 39.036 1.00 91.88 189 ALA A O 1
ATOM 1432 N N . ILE A 1 190 ? -21.581 -6.614 37.262 1.00 90.44 190 ILE A N 1
ATOM 1433 C CA . ILE A 1 190 ? -22.919 -6.000 37.207 1.00 90.44 190 ILE A CA 1
ATOM 1434 C C . ILE A 1 190 ? -23.988 -7.048 36.866 1.00 90.44 190 ILE A C 1
ATOM 1436 O O . ILE A 1 190 ? -25.042 -7.064 37.503 1.00 90.44 190 ILE A O 1
ATOM 1440 N N . ARG A 1 191 ? -23.722 -7.950 35.909 1.00 89.50 191 ARG A N 1
ATOM 1441 C CA . ARG A 1 191 ? -24.632 -9.057 35.561 1.00 89.50 191 ARG A CA 1
ATOM 1442 C C . ARG A 1 191 ? -24.872 -9.980 36.753 1.00 89.50 191 ARG A C 1
ATOM 1444 O O . ARG A 1 191 ? -26.026 -10.228 37.086 1.00 89.50 191 ARG A O 1
ATOM 1451 N N . GLN A 1 192 ? -23.811 -10.399 37.442 1.00 92.75 192 GLN A N 1
ATOM 1452 C CA . GLN A 1 192 ? -23.926 -11.227 38.643 1.00 92.75 192 GLN A CA 1
ATOM 1453 C C . GLN A 1 192 ? -24.762 -10.528 39.727 1.00 92.75 192 GLN A C 1
ATOM 1455 O O . GLN A 1 192 ? -25.688 -11.115 40.280 1.00 92.75 192 GLN A O 1
ATOM 1460 N N . ARG A 1 193 ? -24.504 -9.241 39.988 1.00 91.81 193 ARG A N 1
ATOM 1461 C CA . ARG A 1 193 ? -25.287 -8.455 40.952 1.00 91.81 193 ARG A CA 1
ATOM 1462 C C . ARG A 1 193 ? -26.761 -8.346 40.552 1.00 91.81 193 ARG A C 1
ATOM 1464 O O . ARG A 1 193 ? -27.636 -8.394 41.416 1.00 91.81 193 ARG A O 1
ATOM 1471 N N . ALA A 1 194 ? -27.054 -8.183 39.263 1.00 90.38 194 ALA A N 1
ATOM 1472 C CA . ALA A 1 194 ? -28.425 -8.147 38.765 1.00 90.38 194 ALA A CA 1
ATOM 1473 C C . ALA A 1 194 ? -29.135 -9.496 38.966 1.00 90.38 194 ALA A C 1
ATOM 1475 O O . ALA A 1 194 ? -30.290 -9.514 39.391 1.00 90.38 194 ALA A O 1
ATOM 1476 N N . GLU A 1 195 ? -28.450 -10.618 38.736 1.00 92.00 195 GLU A N 1
ATOM 1477 C CA . GLU A 1 195 ? -28.971 -11.966 39.003 1.00 92.00 195 GLU A CA 1
ATOM 1478 C C . GLU A 1 195 ? -29.249 -12.184 40.497 1.00 92.00 195 GLU A C 1
ATOM 1480 O O . GLU A 1 195 ? -30.333 -12.644 40.863 1.00 92.00 195 GLU A O 1
ATOM 1485 N N . GLU A 1 196 ? -28.324 -11.776 41.371 1.00 94.19 196 GLU A N 1
ATOM 1486 C CA . GLU A 1 196 ? -28.491 -11.835 42.828 1.00 94.19 196 GLU A CA 1
ATOM 1487 C C . GLU A 1 196 ? -29.694 -11.003 43.299 1.00 94.19 196 GLU A C 1
ATOM 1489 O O . GLU A 1 196 ? -30.511 -11.477 44.092 1.00 94.19 196 GLU A O 1
ATOM 1494 N N . LEU A 1 197 ? -29.857 -9.782 42.778 1.00 92.56 197 LEU A N 1
ATOM 1495 C CA . LEU A 1 197 ? -30.996 -8.916 43.101 1.00 92.56 197 LEU A CA 1
ATOM 1496 C C . LEU A 1 197 ? -32.317 -9.450 42.541 1.00 92.56 197 LEU A C 1
ATOM 1498 O O . LEU A 1 197 ? -33.346 -9.337 43.206 1.00 92.56 197 LEU A O 1
ATOM 1502 N N . THR A 1 198 ? -32.292 -10.079 41.366 1.00 93.44 198 THR A N 1
ATOM 1503 C CA . THR A 1 198 ? -33.462 -10.756 40.788 1.00 93.44 198 THR A CA 1
ATOM 1504 C C . THR A 1 198 ? -33.885 -11.933 41.668 1.00 93.44 198 THR A C 1
ATOM 1506 O O . THR A 1 198 ? -35.066 -12.084 41.991 1.00 93.44 198 THR A O 1
ATOM 1509 N N . ALA A 1 199 ? -32.927 -12.741 42.135 1.00 93.62 199 ALA A N 1
ATOM 1510 C CA . ALA A 1 199 ? -33.189 -13.833 43.067 1.00 93.62 199 ALA A CA 1
ATOM 1511 C C . ALA A 1 199 ? -33.731 -13.315 44.412 1.00 93.62 199 ALA A C 1
ATOM 1513 O O . ALA A 1 199 ? -34.715 -13.853 44.925 1.00 93.62 199 ALA A O 1
ATOM 1514 N N . ALA A 1 200 ? -33.151 -12.241 44.956 1.00 92.44 200 ALA A N 1
ATOM 1515 C CA . ALA A 1 200 ? -33.620 -11.607 46.187 1.00 92.44 200 ALA A CA 1
ATOM 1516 C C . ALA A 1 200 ? -35.047 -11.046 46.047 1.00 92.44 200 ALA A C 1
ATOM 1518 O O . ALA A 1 200 ? -35.874 -11.242 46.939 1.00 92.44 200 ALA A O 1
ATOM 1519 N N . ALA A 1 201 ? -35.368 -10.410 44.916 1.00 93.19 201 ALA A N 1
ATOM 1520 C CA . ALA A 1 201 ? -36.715 -9.928 44.619 1.00 93.19 201 ALA A CA 1
ATOM 1521 C C . ALA A 1 201 ? -37.726 -11.081 44.532 1.00 93.19 201 ALA A C 1
ATOM 1523 O O . ALA A 1 201 ? -38.807 -10.979 45.112 1.00 93.19 201 ALA A O 1
ATOM 1524 N N . ALA A 1 202 ? -37.359 -12.203 43.903 1.00 94.12 202 ALA A N 1
ATOM 1525 C CA . ALA A 1 202 ? -38.203 -13.396 43.840 1.00 94.12 202 ALA A CA 1
ATOM 1526 C C . ALA A 1 202 ? -38.444 -14.028 45.225 1.00 94.12 202 ALA A C 1
ATOM 1528 O O . ALA A 1 202 ? -39.535 -14.535 45.497 1.00 94.12 202 ALA A O 1
ATOM 1529 N N . VAL A 1 203 ? -37.453 -13.996 46.124 1.00 95.88 203 VAL A N 1
ATOM 1530 C CA . VAL A 1 203 ? -37.625 -14.430 47.522 1.00 95.88 203 VAL A CA 1
ATOM 1531 C C . VAL A 1 203 ? -38.570 -13.485 48.264 1.00 95.88 203 VAL A C 1
ATOM 1533 O O . VAL A 1 203 ? -39.545 -13.951 48.853 1.00 95.88 203 VAL A O 1
ATOM 1536 N N . ALA A 1 204 ? -38.346 -12.171 48.182 1.00 93.94 204 ALA A N 1
ATOM 1537 C CA . ALA A 1 204 ? -39.194 -11.174 48.836 1.00 93.94 204 ALA A CA 1
ATOM 1538 C C . ALA A 1 204 ? -40.651 -11.229 48.338 1.00 93.94 204 ALA A C 1
ATOM 1540 O O . ALA A 1 204 ? -41.585 -11.124 49.132 1.00 93.94 204 ALA A O 1
ATOM 1541 N N . GLU A 1 205 ? -40.859 -11.462 47.040 1.00 94.62 205 GLU A N 1
ATOM 1542 C CA . GLU A 1 205 ? -42.180 -11.671 46.442 1.00 94.62 205 GLU A CA 1
ATOM 1543 C C . GLU A 1 205 ? -42.883 -12.902 47.036 1.00 94.62 205 GLU A C 1
ATOM 1545 O O . GLU A 1 205 ? -44.047 -12.827 47.441 1.00 94.62 205 GLU A O 1
ATOM 1550 N N . ARG A 1 206 ? -42.173 -14.035 47.150 1.00 96.12 206 ARG A N 1
ATOM 1551 C CA . ARG A 1 206 ? -42.709 -15.258 47.774 1.00 96.12 206 ARG A CA 1
ATOM 1552 C C . ARG A 1 206 ? -43.071 -15.033 49.240 1.00 96.12 206 ARG A C 1
ATOM 1554 O O . ARG A 1 206 ? -44.150 -15.454 49.656 1.00 96.12 206 ARG A O 1
ATOM 1561 N N . GLU A 1 207 ? -42.207 -14.369 50.007 1.00 95.62 207 GLU A N 1
ATOM 1562 C CA . GLU A 1 207 ? -42.451 -14.062 51.422 1.00 95.62 207 GLU A CA 1
ATOM 1563 C C . GLU A 1 207 ? -43.647 -13.123 51.613 1.00 95.62 207 GLU A C 1
ATOM 1565 O O . GLU A 1 207 ? -44.497 -13.372 52.469 1.00 95.62 207 GLU A O 1
ATOM 1570 N N . PHE A 1 208 ? -43.763 -12.079 50.788 1.00 95.94 208 PHE A N 1
ATOM 1571 C CA . PHE A 1 208 ? -44.917 -11.183 50.797 1.00 95.94 208 PHE A CA 1
ATOM 1572 C C . PHE A 1 208 ? -46.217 -11.932 50.480 1.00 95.94 208 PHE A C 1
ATOM 1574 O O . PHE A 1 208 ? -47.216 -11.782 51.190 1.00 95.94 208 PHE A O 1
ATOM 1581 N N . HIS A 1 209 ? -46.219 -12.782 49.449 1.00 95.00 209 HIS A N 1
ATOM 1582 C CA . HIS A 1 209 ? -47.392 -13.583 49.111 1.00 95.00 209 HIS A CA 1
ATOM 1583 C C . HIS A 1 209 ? -47.759 -14.598 50.197 1.00 95.00 209 HIS A C 1
ATOM 1585 O O . HIS A 1 209 ? -48.950 -14.816 50.424 1.00 95.00 209 HIS A O 1
ATOM 1591 N N . ALA A 1 210 ? -46.778 -15.193 50.880 1.00 95.81 210 ALA A N 1
ATOM 1592 C CA . ALA A 1 210 ? -47.021 -16.059 52.030 1.00 95.81 210 ALA A CA 1
ATOM 1593 C C . ALA A 1 210 ? -47.677 -15.280 53.183 1.00 95.81 210 ALA A C 1
ATOM 1595 O O . ALA A 1 210 ? -48.762 -15.659 53.623 1.00 95.81 210 ALA A O 1
ATOM 1596 N N . ALA A 1 211 ? -47.105 -14.137 53.578 1.00 92.88 211 ALA A N 1
ATOM 1597 C CA . ALA A 1 211 ? -47.659 -13.276 54.626 1.00 92.88 211 ALA A CA 1
ATOM 1598 C C . ALA A 1 211 ? -49.081 -12.790 54.290 1.00 92.88 211 ALA A C 1
ATOM 1600 O O . ALA A 1 211 ? -49.961 -12.758 55.150 1.00 92.88 211 ALA A O 1
ATOM 1601 N N . LYS A 1 212 ? -49.349 -12.463 53.018 1.00 94.88 212 LYS A N 1
ATOM 1602 C CA . LYS A 1 212 ? -50.695 -12.106 52.553 1.00 94.88 212 LYS A CA 1
ATOM 1603 C C . LYS A 1 212 ? -51.691 -13.255 52.751 1.00 94.88 212 LYS A C 1
ATOM 1605 O O . LYS A 1 212 ? -52.758 -13.032 53.316 1.00 94.88 212 LYS A O 1
ATOM 1610 N N . ARG A 1 213 ? -51.334 -14.480 52.343 1.00 95.19 213 ARG A N 1
ATOM 1611 C CA . ARG A 1 213 ? -52.187 -15.671 52.530 1.00 95.19 213 ARG A CA 1
ATOM 1612 C C . ARG A 1 213 ? -52.447 -15.966 54.007 1.00 95.19 213 ARG A C 1
ATOM 1614 O O . ARG A 1 213 ? -53.553 -16.369 54.349 1.00 95.19 213 ARG A O 1
ATOM 1621 N N . GLU A 1 214 ? -51.462 -15.755 54.878 1.00 94.19 214 GLU A N 1
ATOM 1622 C CA . GLU A 1 214 ? -51.626 -15.930 56.327 1.00 94.19 214 GLU A CA 1
ATOM 1623 C C . GLU A 1 214 ? -52.615 -14.929 56.932 1.00 94.19 214 GLU A C 1
ATOM 1625 O O . GLU A 1 214 ? -53.440 -15.319 57.761 1.00 94.19 214 GLU A O 1
ATOM 1630 N N . VAL A 1 215 ? -52.579 -13.662 56.500 1.00 92.75 215 VAL A N 1
ATOM 1631 C CA . VAL A 1 215 ? -53.571 -12.647 56.900 1.00 92.75 215 VAL A CA 1
ATOM 1632 C C . VAL A 1 215 ? -54.974 -13.044 56.430 1.00 92.75 215 VAL A C 1
ATOM 1634 O O . VAL A 1 215 ? -55.916 -12.985 57.222 1.00 92.75 215 VAL A O 1
ATOM 1637 N N . ASP A 1 216 ? -55.115 -13.477 55.175 1.00 92.75 216 ASP A N 1
ATOM 1638 C CA . ASP A 1 216 ? -56.404 -13.886 54.597 1.00 92.75 216 ASP A CA 1
ATOM 1639 C C . ASP A 1 216 ? -56.980 -15.130 55.314 1.00 92.75 216 ASP A C 1
ATOM 1641 O O . ASP A 1 216 ? -58.175 -15.198 55.624 1.00 92.75 216 ASP A O 1
ATOM 1645 N N . ALA A 1 217 ? -56.123 -16.098 55.657 1.00 92.38 217 ALA A N 1
ATOM 1646 C CA . ALA A 1 217 ? -56.499 -17.274 56.440 1.00 92.38 217 ALA A CA 1
ATOM 1647 C C . ALA A 1 217 ? -56.887 -16.911 57.886 1.00 92.38 217 ALA A C 1
ATOM 1649 O O . ALA A 1 217 ? -57.891 -17.394 58.403 1.00 92.38 217 ALA A O 1
ATOM 1650 N N . ALA A 1 218 ? -56.134 -16.019 58.538 1.00 90.12 218 ALA A N 1
ATOM 1651 C CA . ALA A 1 218 ? -56.433 -15.548 59.890 1.00 90.12 218 ALA A CA 1
ATOM 1652 C C . ALA A 1 218 ? -57.785 -14.827 59.979 1.00 90.12 218 ALA A C 1
ATOM 1654 O O . ALA A 1 218 ? -58.533 -15.038 60.933 1.00 90.12 218 ALA A O 1
ATOM 1655 N N . ALA A 1 219 ? -58.115 -14.018 58.967 1.00 88.12 219 ALA A N 1
ATOM 1656 C CA . ALA A 1 219 ? -59.386 -13.306 58.887 1.00 88.12 219 ALA A CA 1
ATOM 1657 C C . ALA A 1 219 ? -60.600 -14.244 58.750 1.00 88.12 219 ALA A C 1
ATOM 1659 O O . ALA A 1 219 ? -61.709 -13.861 59.114 1.00 88.12 219 ALA A O 1
ATOM 1660 N N . SER A 1 220 ? -60.402 -15.468 58.247 1.00 90.25 220 SER A N 1
ATOM 1661 C CA . SER A 1 220 ? -61.467 -16.457 58.033 1.00 90.25 220 SER A CA 1
ATOM 1662 C C . SER A 1 220 ? -61.541 -17.550 59.110 1.00 90.25 220 SER A C 1
ATOM 1664 O O . SER A 1 220 ? -62.570 -18.211 59.223 1.00 90.25 220 SER A O 1
ATOM 1666 N N . SER A 1 221 ? -60.503 -17.729 59.938 1.00 85.69 221 SER A N 1
ATOM 1667 C CA . SER A 1 221 ? -60.405 -18.834 60.909 1.00 85.69 221 SER A CA 1
ATOM 1668 C C . SER A 1 221 ? -60.824 -18.493 62.349 1.00 85.69 221 SER A C 1
ATOM 1670 O O . SER A 1 221 ? -60.590 -19.298 63.248 1.00 85.69 221 SER A O 1
ATOM 1672 N N . GLY A 1 222 ? -61.381 -17.303 62.604 1.00 84.62 222 GLY A N 1
ATOM 1673 C CA . GLY A 1 222 ? -61.818 -16.880 63.945 1.00 84.62 222 GLY A CA 1
ATOM 1674 C C . GLY A 1 222 ? -60.691 -16.469 64.905 1.00 84.62 222 GLY A C 1
ATOM 1675 O O . GLY A 1 222 ? -60.887 -16.513 66.118 1.00 84.62 222 GLY A O 1
ATOM 1676 N N . LYS A 1 223 ? -59.515 -16.087 64.381 1.00 87.69 223 LYS A N 1
ATOM 1677 C CA . LYS A 1 223 ? -58.419 -15.522 65.191 1.00 87.69 223 LYS A CA 1
ATOM 1678 C C . LYS A 1 223 ? -58.819 -14.198 65.837 1.00 87.69 223 LYS A C 1
ATOM 1680 O O . LYS A 1 223 ? -59.732 -13.516 65.368 1.00 87.69 223 LYS A O 1
ATOM 1685 N N . SER A 1 224 ? -58.114 -13.824 66.903 1.00 90.88 224 SER A N 1
ATOM 1686 C CA . SER A 1 224 ? -58.395 -12.562 67.587 1.00 90.88 224 SER A CA 1
ATOM 1687 C C . SER A 1 224 ? -58.028 -11.354 66.715 1.00 90.88 224 SER A C 1
ATOM 1689 O O . SER A 1 224 ? -57.116 -11.400 65.884 1.00 90.88 224 SER A O 1
ATOM 1691 N N . GLU A 1 225 ? -58.719 -10.233 66.928 1.00 90.88 225 GLU A N 1
ATOM 1692 C CA . GLU A 1 225 ? -58.453 -8.973 66.222 1.00 90.88 225 GLU A CA 1
ATOM 1693 C C . GLU A 1 225 ? -56.991 -8.508 66.410 1.00 90.88 225 GLU A C 1
ATOM 1695 O O . GLU A 1 225 ? -56.394 -7.925 65.503 1.00 90.88 225 GLU A O 1
ATOM 1700 N N . GLU A 1 226 ? -56.386 -8.783 67.573 1.00 90.81 226 GLU A N 1
ATOM 1701 C CA . GLU A 1 226 ? -54.982 -8.459 67.863 1.00 90.81 226 GLU A CA 1
ATOM 1702 C C . GLU A 1 226 ? -54.003 -9.307 67.044 1.00 90.81 226 GLU A C 1
ATOM 1704 O O . GLU A 1 226 ? -53.055 -8.760 66.475 1.00 90.81 226 GLU A O 1
ATOM 1709 N N . GLU A 1 227 ? -54.259 -10.610 66.900 1.00 90.50 227 GLU A N 1
ATOM 1710 C CA . GLU A 1 227 ? -53.453 -11.501 66.055 1.00 90.50 227 GLU A CA 1
ATOM 1711 C C . GLU A 1 227 ? -53.522 -11.088 64.581 1.00 90.50 227 GLU A C 1
ATOM 1713 O O . GLU A 1 227 ? -52.501 -11.041 63.892 1.00 90.50 227 GLU A O 1
ATOM 1718 N N . ILE A 1 228 ? -54.713 -10.719 64.096 1.00 90.38 228 ILE A N 1
ATOM 1719 C CA . ILE A 1 228 ? -54.897 -10.238 62.721 1.00 90.38 228 ILE A CA 1
ATOM 1720 C C . ILE A 1 228 ? -54.122 -8.929 62.499 1.00 90.38 228 ILE A C 1
ATOM 1722 O O . ILE A 1 228 ? -53.489 -8.756 61.454 1.00 90.38 228 ILE A O 1
ATOM 1726 N N . ARG A 1 229 ? -54.117 -8.001 63.468 1.00 93.81 229 ARG A N 1
ATOM 1727 C CA . ARG A 1 229 ? -53.316 -6.764 63.379 1.00 93.81 229 ARG A CA 1
ATOM 1728 C C . ARG A 1 229 ? -51.815 -7.044 63.359 1.00 93.81 229 ARG A C 1
ATOM 1730 O O . ARG A 1 229 ? -51.111 -6.389 62.593 1.00 93.81 229 ARG A O 1
ATOM 1737 N N . ALA A 1 230 ? -51.332 -7.991 64.163 1.00 92.44 230 ALA A N 1
ATOM 1738 C CA . ALA A 1 230 ? -49.924 -8.384 64.160 1.00 92.44 230 ALA A CA 1
ATOM 1739 C C . ALA A 1 230 ? -49.504 -8.941 62.788 1.00 92.44 230 ALA A C 1
ATOM 1741 O O . ALA A 1 230 ? -48.538 -8.453 62.206 1.00 92.44 230 ALA A O 1
ATOM 1742 N N . LEU A 1 231 ? -50.293 -9.857 62.213 1.00 93.56 231 LEU A N 1
ATOM 1743 C CA . LEU A 1 231 ? -50.033 -10.415 60.879 1.00 93.56 231 LEU A CA 1
ATOM 1744 C C . LEU A 1 231 ? -50.074 -9.347 59.773 1.00 93.56 231 LEU A C 1
ATOM 1746 O O . LEU A 1 231 ? -49.273 -9.388 58.840 1.00 93.56 231 LEU A O 1
ATOM 1750 N N . ARG A 1 232 ? -50.966 -8.350 59.876 1.00 94.56 232 ARG A N 1
ATOM 1751 C CA . ARG A 1 232 ? -51.001 -7.217 58.932 1.00 94.56 232 ARG A CA 1
ATOM 1752 C C . ARG A 1 232 ? -49.723 -6.381 58.975 1.00 94.56 232 ARG A C 1
ATOM 1754 O O . ARG A 1 232 ? -49.253 -5.999 57.909 1.00 94.56 232 ARG A O 1
ATOM 1761 N N . ARG A 1 233 ? -49.140 -6.143 60.158 1.00 95.62 233 ARG A N 1
ATOM 1762 C CA . ARG A 1 233 ? -47.846 -5.441 60.272 1.00 95.62 233 ARG A CA 1
ATOM 1763 C C . ARG A 1 233 ? -46.737 -6.219 59.577 1.00 95.62 233 ARG A C 1
ATOM 1765 O O . ARG A 1 233 ? -46.030 -5.643 58.764 1.00 95.62 233 ARG A O 1
ATOM 1772 N N . THR A 1 234 ? -46.660 -7.531 59.806 1.00 94.94 234 THR A N 1
ATOM 1773 C CA . THR A 1 234 ? -45.692 -8.393 59.114 1.00 94.94 234 THR A CA 1
ATOM 1774 C C . THR A 1 234 ? -45.898 -8.368 57.599 1.00 94.94 234 THR A C 1
ATOM 1776 O O . THR A 1 234 ? -44.932 -8.249 56.854 1.00 94.94 234 THR A O 1
ATOM 1779 N N . ARG A 1 235 ? -47.145 -8.414 57.111 1.00 96.06 235 ARG A N 1
ATOM 1780 C CA . ARG A 1 235 ? -47.441 -8.256 55.678 1.00 96.06 235 ARG A CA 1
ATOM 1781 C C . ARG A 1 235 ? -46.936 -6.915 55.141 1.00 96.06 235 ARG A C 1
ATOM 1783 O O . ARG A 1 235 ? -46.345 -6.903 54.067 1.00 96.06 235 ARG A O 1
ATOM 1790 N N . ASP A 1 236 ? -47.171 -5.816 55.851 1.00 94.88 236 ASP A N 1
ATOM 1791 C CA . ASP A 1 236 ? -46.764 -4.475 55.410 1.00 94.88 236 ASP A CA 1
ATOM 1792 C C . ASP A 1 236 ? -45.236 -4.311 55.416 1.00 94.88 236 ASP A C 1
ATOM 1794 O O . ASP A 1 236 ? -44.669 -3.775 54.465 1.00 94.88 236 ASP A O 1
ATOM 1798 N N . GLU A 1 237 ? -44.550 -4.871 56.416 1.00 95.19 237 GLU A N 1
ATOM 1799 C CA . GLU A 1 237 ? -43.085 -4.980 56.442 1.00 95.19 237 GLU A CA 1
ATOM 1800 C C . GLU A 1 237 ? -42.567 -5.779 55.238 1.00 95.19 237 GLU A C 1
ATOM 1802 O O . GLU A 1 237 ? -41.651 -5.334 54.541 1.00 95.19 237 GLU A O 1
ATOM 1807 N N . LYS A 1 238 ? -43.192 -6.928 54.938 1.00 94.94 238 LYS A N 1
ATOM 1808 C CA . LYS A 1 238 ? -42.830 -7.757 53.781 1.00 94.94 238 LYS A CA 1
ATOM 1809 C C . LYS A 1 238 ? -43.125 -7.067 52.447 1.00 94.94 238 LYS A C 1
ATOM 1811 O O . LYS A 1 238 ? -42.317 -7.167 51.523 1.00 94.94 238 LYS A O 1
ATOM 1816 N N . GLN A 1 239 ? -44.228 -6.322 52.350 1.00 94.56 239 GLN A N 1
ATOM 1817 C CA . GLN A 1 239 ? -44.558 -5.518 51.174 1.00 94.56 239 GLN A CA 1
ATOM 1818 C C . GLN A 1 239 ? -43.479 -4.465 50.920 1.00 94.56 239 GLN A C 1
ATOM 1820 O O . GLN A 1 239 ? -42.967 -4.372 49.807 1.00 94.56 239 GLN A O 1
ATOM 1825 N N . HIS A 1 240 ? -43.082 -3.728 51.958 1.00 94.69 240 HIS A N 1
ATOM 1826 C CA . HIS A 1 240 ? -42.027 -2.729 51.851 1.00 94.69 240 HIS A CA 1
ATOM 1827 C C . HIS A 1 240 ? -40.689 -3.355 51.416 1.00 94.69 240 HIS A C 1
ATOM 1829 O O . HIS A 1 240 ? -40.023 -2.826 50.526 1.00 94.69 240 HIS A O 1
ATOM 1835 N N . THR A 1 241 ? -40.306 -4.520 51.961 1.00 94.75 241 THR A N 1
ATOM 1836 C CA . THR A 1 241 ? -39.091 -5.225 51.505 1.00 94.75 241 THR A CA 1
ATOM 1837 C C . THR A 1 241 ? -39.172 -5.681 50.049 1.00 94.75 241 THR A C 1
ATOM 1839 O O . THR A 1 241 ? -38.183 -5.574 49.327 1.00 94.75 241 THR A O 1
ATOM 1842 N N . TYR A 1 242 ? -40.340 -6.140 49.590 1.00 94.44 242 TYR A N 1
ATOM 1843 C CA . TYR A 1 242 ? -40.556 -6.507 48.191 1.00 94.44 242 TYR A CA 1
ATOM 1844 C C . TYR A 1 242 ? -40.447 -5.291 47.260 1.00 94.44 242 TYR A C 1
ATOM 1846 O O . TYR A 1 242 ? -39.774 -5.360 46.232 1.00 94.44 242 TYR A O 1
ATOM 1854 N N . GLU A 1 243 ? -41.048 -4.160 47.630 1.00 95.00 243 GLU A N 1
ATOM 1855 C CA . GLU A 1 243 ? -40.972 -2.922 46.850 1.00 95.00 243 GLU A CA 1
ATOM 1856 C C . GLU A 1 243 ? -39.528 -2.411 46.733 1.00 95.00 243 GLU A C 1
ATOM 1858 O O . GLU A 1 243 ? -39.091 -2.062 45.633 1.00 95.00 243 GLU A O 1
ATOM 1863 N N . LEU A 1 244 ? -38.759 -2.441 47.828 1.00 94.69 244 LEU A N 1
ATOM 1864 C CA . LEU A 1 244 ? -37.332 -2.106 47.810 1.00 94.69 244 LEU A CA 1
ATOM 1865 C C . LEU A 1 244 ? -36.524 -3.062 46.922 1.00 94.69 244 LEU A C 1
ATOM 1867 O O . LEU A 1 244 ? -35.713 -2.604 46.114 1.00 94.69 244 LEU A O 1
ATOM 1871 N N . ALA A 1 245 ? -36.766 -4.373 47.022 1.00 92.81 245 ALA A N 1
ATOM 1872 C CA . ALA A 1 245 ? -36.085 -5.365 46.194 1.00 92.81 245 ALA A CA 1
ATOM 1873 C C . ALA A 1 245 ? -36.394 -5.167 44.699 1.00 92.81 245 ALA A C 1
ATOM 1875 O O . ALA A 1 245 ? -35.484 -5.196 43.873 1.00 92.81 245 ALA A O 1
ATOM 1876 N N . ARG A 1 246 ? -37.649 -4.854 44.347 1.00 92.00 246 ARG A N 1
ATOM 1877 C CA . ARG A 1 246 ? -38.051 -4.545 42.964 1.00 92.00 246 ARG A CA 1
ATOM 1878 C C . ARG A 1 246 ? -37.430 -3.265 42.424 1.00 92.00 246 ARG A C 1
ATOM 1880 O O . ARG A 1 246 ? -37.091 -3.203 41.244 1.00 92.00 246 ARG A O 1
ATOM 1887 N N . GLN A 1 247 ? -37.291 -2.228 43.248 1.00 95.00 247 GLN A N 1
ATOM 1888 C CA . GLN A 1 247 ? -36.588 -1.011 42.836 1.00 95.00 247 GLN A CA 1
ATOM 1889 C C . GLN A 1 247 ? -35.100 -1.285 42.586 1.00 95.00 247 GLN A C 1
ATOM 1891 O O . GLN A 1 247 ? -34.552 -0.790 41.601 1.00 95.00 247 GLN A O 1
ATOM 1896 N N . ALA A 1 248 ? -34.461 -2.087 43.443 1.00 91.56 248 ALA A N 1
ATOM 1897 C CA . ALA A 1 248 ? -33.063 -2.476 43.280 1.00 91.56 248 ALA A CA 1
ATOM 1898 C C . ALA A 1 248 ? -32.841 -3.325 42.015 1.00 91.56 248 ALA A C 1
ATOM 1900 O O . ALA A 1 248 ? -31.922 -3.037 41.253 1.00 91.56 248 ALA A O 1
ATOM 1901 N N . GLU A 1 249 ? -33.714 -4.302 41.751 1.00 91.56 249 GLU A N 1
ATOM 1902 C CA . GLU A 1 249 ? -33.701 -5.128 40.534 1.00 91.56 249 GLU A CA 1
ATOM 1903 C C . GLU A 1 249 ? -33.767 -4.265 39.264 1.00 91.56 249 GLU A C 1
ATOM 1905 O O . GLU A 1 249 ? -32.950 -4.428 38.360 1.00 91.56 249 GLU A O 1
ATOM 1910 N N . ARG A 1 250 ? -34.694 -3.296 39.203 1.00 93.50 250 ARG A N 1
ATOM 1911 C CA . ARG A 1 250 ? -34.838 -2.410 38.033 1.00 93.50 250 ARG A CA 1
ATOM 1912 C C . ARG A 1 250 ? -33.586 -1.579 37.774 1.00 93.50 250 ARG A C 1
ATOM 1914 O O . ARG A 1 250 ? -33.139 -1.519 36.635 1.00 93.50 250 ARG A O 1
ATOM 1921 N N . ARG A 1 251 ? -33.004 -0.983 38.822 1.00 94.12 251 ARG A N 1
ATOM 1922 C CA . ARG A 1 251 ? -31.760 -0.204 38.697 1.00 94.12 251 ARG A CA 1
ATOM 1923 C C . ARG A 1 251 ? -30.604 -1.078 38.216 1.00 94.12 251 ARG A C 1
ATOM 1925 O O . ARG A 1 251 ? -29.892 -0.685 37.302 1.00 94.12 251 ARG A O 1
ATOM 1932 N N . ALA A 1 252 ? -30.461 -2.283 38.766 1.00 90.69 252 ALA A N 1
ATOM 1933 C CA . ALA A 1 252 ? -29.420 -3.215 38.341 1.00 90.69 252 ALA A CA 1
ATOM 1934 C C . ALA A 1 252 ? -29.607 -3.687 36.888 1.00 90.69 252 ALA A C 1
ATOM 1936 O O . ALA A 1 252 ? -28.630 -3.828 36.157 1.00 90.69 252 ALA A O 1
ATOM 1937 N N . ALA A 1 253 ? -30.851 -3.884 36.439 1.00 88.12 253 ALA A N 1
ATOM 1938 C CA . ALA A 1 253 ? -31.150 -4.222 35.049 1.00 88.12 253 ALA A CA 1
ATOM 1939 C C . ALA A 1 253 ? -30.822 -3.070 34.078 1.00 88.12 253 ALA A C 1
ATOM 1941 O O . ALA A 1 253 ? -30.308 -3.314 32.984 1.00 88.12 253 ALA A O 1
ATOM 1942 N N . GLU A 1 254 ? -31.086 -1.819 34.468 1.00 93.00 254 GLU A N 1
ATOM 1943 C CA . GLU A 1 254 ? -30.692 -0.629 33.701 1.00 93.00 254 GLU A CA 1
ATOM 1944 C C . GLU A 1 254 ? -29.164 -0.488 33.631 1.00 93.00 254 GLU A C 1
ATOM 1946 O O . GLU A 1 254 ? -28.619 -0.360 32.533 1.00 93.00 254 GLU A O 1
ATOM 1951 N N . GLU A 1 255 ? -28.465 -0.627 34.764 1.00 91.75 255 GLU A N 1
ATOM 1952 C CA . GLU A 1 255 ? -26.995 -0.630 34.833 1.00 91.75 255 GLU A CA 1
ATOM 1953 C C . GLU A 1 255 ? -26.386 -1.729 33.941 1.00 91.75 255 GLU A C 1
ATOM 1955 O O . GLU A 1 255 ? -25.450 -1.469 33.181 1.00 91.75 255 GLU A O 1
ATOM 1960 N N . ALA A 1 256 ? -26.946 -2.945 33.964 1.00 88.19 256 ALA A N 1
ATOM 1961 C CA . ALA A 1 256 ? -26.499 -4.052 33.118 1.00 88.19 256 ALA A CA 1
ATOM 1962 C C . ALA A 1 256 ? -26.706 -3.765 31.622 1.00 88.19 256 ALA A C 1
ATOM 1964 O O . ALA A 1 256 ? -25.845 -4.088 30.797 1.00 88.19 256 ALA A O 1
ATOM 1965 N N . LYS A 1 257 ? -27.826 -3.127 31.257 1.00 91.06 257 LYS A N 1
ATOM 1966 C CA . LYS A 1 257 ? -28.115 -2.733 29.872 1.00 91.06 257 LYS A CA 1
ATOM 1967 C C . LYS A 1 257 ? -27.148 -1.655 29.379 1.00 91.06 257 LYS A C 1
ATOM 1969 O O . LYS A 1 257 ? -26.647 -1.757 28.257 1.00 91.06 257 LYS A O 1
ATOM 1974 N N . GLU A 1 258 ? -26.861 -0.647 30.201 1.00 91.38 258 GLU A N 1
ATOM 1975 C CA . GLU A 1 258 ? -25.872 0.385 29.877 1.00 91.38 258 GLU A CA 1
ATOM 1976 C C . GLU A 1 258 ? -24.465 -0.201 29.721 1.00 91.38 258 GLU A C 1
ATOM 1978 O O . GLU A 1 258 ? -23.777 0.109 28.744 1.00 91.38 258 GLU A O 1
ATOM 1983 N N . ALA A 1 259 ? -24.051 -1.083 30.636 1.00 88.62 259 ALA A N 1
ATOM 1984 C CA . ALA A 1 259 ? -22.768 -1.776 30.556 1.00 88.62 259 ALA A CA 1
ATOM 1985 C C . ALA A 1 259 ? -22.653 -2.603 29.264 1.00 88.62 259 ALA A C 1
ATOM 1987 O O . ALA A 1 259 ? -21.646 -2.509 28.560 1.00 88.62 259 ALA A O 1
ATOM 1988 N N . GLY A 1 260 ? -23.713 -3.334 28.894 1.00 88.00 260 GLY A N 1
ATOM 1989 C CA . GLY A 1 260 ? -23.774 -4.089 27.640 1.00 88.00 260 GLY A CA 1
ATOM 1990 C C . GLY A 1 260 ? -23.614 -3.212 26.392 1.00 88.00 260 GLY A C 1
ATOM 1991 O O . GLY A 1 260 ? -22.858 -3.561 25.487 1.00 88.00 260 GLY A O 1
ATOM 1992 N N . SER A 1 261 ? -24.253 -2.038 26.359 1.00 91.06 261 SER A N 1
ATOM 1993 C CA . SER A 1 261 ? -24.124 -1.091 25.240 1.00 91.06 261 SER A CA 1
ATOM 1994 C C . SER A 1 261 ? -22.711 -0.501 25.115 1.00 91.06 261 SER A C 1
ATOM 1996 O O . SER A 1 261 ? -22.178 -0.389 24.003 1.00 91.06 261 SER A O 1
ATOM 1998 N N . ARG A 1 262 ? -22.069 -0.160 26.241 1.00 90.06 262 ARG A N 1
ATOM 1999 C CA . ARG A 1 262 ? -20.675 0.319 26.254 1.00 90.06 262 ARG A CA 1
ATOM 2000 C C . ARG A 1 262 ? -19.714 -0.769 25.770 1.00 90.06 262 ARG A C 1
ATOM 2002 O O . ARG A 1 262 ? -18.858 -0.492 24.931 1.00 90.06 262 ARG A O 1
ATOM 2009 N N . HIS A 1 263 ? -19.914 -2.004 26.228 1.00 89.25 263 HIS A N 1
ATOM 2010 C CA . HIS A 1 263 ? -19.139 -3.167 25.802 1.00 89.25 263 HIS A CA 1
ATOM 2011 C C . HIS A 1 263 ? -19.256 -3.416 24.288 1.00 89.25 263 HIS A C 1
ATOM 2013 O O . HIS A 1 263 ? -18.246 -3.582 23.609 1.00 89.25 263 HIS A O 1
ATOM 2019 N N . GLU A 1 264 ? -20.468 -3.372 23.722 1.00 91.25 264 GLU A N 1
ATOM 2020 C CA . GLU A 1 264 ? -20.675 -3.522 22.272 1.00 91.25 264 GLU A CA 1
ATOM 2021 C C . GLU A 1 264 ? -19.967 -2.418 21.467 1.00 91.25 264 GLU A C 1
ATOM 2023 O O . GLU A 1 264 ? -19.354 -2.685 20.430 1.00 91.25 264 GLU A O 1
ATOM 2028 N N . THR A 1 265 ? -20.016 -1.176 21.953 1.00 91.88 265 THR A N 1
ATOM 2029 C CA . THR A 1 265 ? -19.374 -0.033 21.288 1.00 91.88 265 THR A CA 1
ATOM 2030 C C . THR A 1 265 ? -17.853 -0.192 21.244 1.00 91.88 265 THR A C 1
ATOM 2032 O O . THR A 1 265 ? -17.237 0.026 20.199 1.00 91.88 265 THR A O 1
ATOM 2035 N N . LEU A 1 266 ? -17.238 -0.630 22.346 1.00 90.38 266 LEU A N 1
ATOM 2036 C CA . LEU A 1 266 ? -15.797 -0.888 22.389 1.00 90.38 266 LEU A CA 1
ATOM 2037 C C . LEU A 1 266 ? -15.390 -2.122 21.585 1.00 90.38 266 LEU A C 1
ATOM 2039 O O . LEU A 1 266 ? -14.356 -2.083 20.923 1.00 90.38 266 LEU A O 1
ATOM 2043 N N . ALA A 1 267 ? -16.213 -3.174 21.565 1.00 88.56 267 ALA A N 1
ATOM 2044 C CA . ALA A 1 267 ? -15.977 -4.339 20.713 1.00 88.56 267 ALA A CA 1
ATOM 2045 C C . ALA A 1 267 ? -15.875 -3.937 19.232 1.00 88.56 267 ALA A C 1
ATOM 2047 O O . ALA A 1 267 ? -14.947 -4.356 18.539 1.00 88.56 267 ALA A O 1
ATOM 2048 N N . LYS A 1 268 ? -16.795 -3.078 18.764 1.00 94.38 268 LYS A N 1
ATOM 2049 C CA . LYS A 1 268 ? -16.767 -2.525 17.400 1.00 94.38 268 LYS A CA 1
ATOM 2050 C C . LYS A 1 268 ? -15.514 -1.686 17.163 1.00 94.38 268 LYS A C 1
ATOM 2052 O O . LYS A 1 268 ? -14.806 -1.927 16.192 1.00 94.38 268 LYS A O 1
ATOM 2057 N N . ARG A 1 269 ? -15.181 -0.773 18.086 1.00 92.62 269 ARG A N 1
ATOM 2058 C CA . ARG A 1 269 ? -13.962 0.049 17.994 1.00 92.62 269 ARG A CA 1
ATOM 2059 C C . ARG A 1 269 ? -12.696 -0.810 17.887 1.00 92.62 269 ARG A C 1
ATOM 2061 O O . ARG A 1 269 ? -11.837 -0.504 17.066 1.00 92.62 269 ARG A O 1
ATOM 2068 N N . ARG A 1 270 ? -12.583 -1.891 18.667 1.00 92.69 270 ARG A N 1
ATOM 2069 C CA . ARG A 1 270 ? -11.438 -2.816 18.614 1.00 92.69 270 ARG A CA 1
ATOM 2070 C C . ARG A 1 270 ? -11.334 -3.510 17.255 1.00 92.69 270 ARG A C 1
ATOM 2072 O O . ARG A 1 270 ? -10.261 -3.521 16.659 1.00 92.69 270 ARG A O 1
ATOM 2079 N N . ALA A 1 271 ? -12.447 -4.037 16.746 1.00 92.38 271 ALA A N 1
ATOM 2080 C CA . ALA A 1 271 ? -12.492 -4.675 15.430 1.00 92.38 271 ALA A CA 1
ATOM 2081 C C . ALA A 1 271 ? -12.116 -3.700 14.295 1.00 92.38 271 ALA A C 1
ATOM 2083 O O . ALA A 1 271 ? -11.355 -4.056 13.390 1.00 92.38 271 ALA A O 1
ATOM 2084 N N . ASP A 1 272 ? -12.584 -2.452 14.374 1.00 94.12 272 ASP A N 1
ATOM 2085 C CA . ASP A 1 272 ? -12.241 -1.402 13.412 1.00 94.12 272 ASP A CA 1
ATOM 2086 C C . ASP A 1 272 ? -10.746 -1.048 13.455 1.00 94.12 272 ASP A C 1
ATOM 2088 O O . ASP A 1 272 ? -10.123 -0.883 12.404 1.00 94.12 272 ASP A O 1
ATOM 2092 N N . LEU A 1 273 ? -10.153 -0.941 14.651 1.00 91.31 273 LEU A N 1
ATOM 2093 C CA . LEU A 1 273 ? -8.720 -0.668 14.825 1.00 91.31 273 LEU A CA 1
ATOM 2094 C C . LEU A 1 273 ? -7.845 -1.810 14.295 1.00 91.31 273 LEU A C 1
ATOM 2096 O O . LEU A 1 273 ? -6.863 -1.539 13.601 1.00 91.31 273 LEU A O 1
ATOM 2100 N N . LEU A 1 274 ? -8.220 -3.070 14.539 1.00 90.00 274 LEU A N 1
ATOM 2101 C CA . LEU A 1 274 ? -7.537 -4.232 13.954 1.00 90.00 274 LEU A CA 1
ATOM 2102 C C . LEU A 1 274 ? -7.563 -4.173 12.428 1.00 90.00 274 LEU A C 1
ATOM 2104 O O . LEU A 1 274 ? -6.514 -4.211 11.788 1.00 90.00 274 LEU A O 1
ATOM 2108 N N . THR A 1 275 ? -8.747 -3.963 11.851 1.00 94.25 275 THR A N 1
ATOM 2109 C CA . THR A 1 275 ? -8.920 -3.896 10.394 1.00 94.25 275 THR A CA 1
ATOM 2110 C C . THR A 1 275 ? -8.104 -2.753 9.777 1.00 94.25 275 THR A C 1
ATOM 2112 O O . THR A 1 275 ? -7.510 -2.907 8.710 1.00 94.25 275 THR A O 1
ATOM 2115 N N . LYS A 1 276 ? -8.054 -1.582 10.430 1.00 93.62 276 LYS A N 1
ATOM 2116 C CA . LYS A 1 276 ? -7.233 -0.446 9.975 1.00 93.62 276 LYS A CA 1
ATOM 2117 C C . LYS A 1 276 ? -5.740 -0.760 10.049 1.00 93.62 276 LYS A C 1
ATOM 2119 O O . LYS A 1 276 ? -5.021 -0.438 9.106 1.00 93.62 276 LYS A O 1
ATOM 2124 N N . THR A 1 277 ? -5.298 -1.400 11.129 1.00 90.12 277 THR A N 1
ATOM 2125 C CA . THR A 1 277 ? -3.902 -1.820 11.308 1.00 90.12 277 THR A CA 1
ATOM 2126 C C . THR A 1 277 ? -3.484 -2.810 10.221 1.00 90.12 277 THR A C 1
ATOM 2128 O O . THR A 1 277 ? -2.444 -2.624 9.596 1.00 90.12 277 THR A O 1
ATOM 2131 N N . GLU A 1 278 ? -4.301 -3.829 9.943 1.00 92.44 278 GLU A N 1
ATOM 2132 C CA . GLU A 1 278 ? -4.031 -4.824 8.895 1.00 92.44 278 GLU A CA 1
ATOM 2133 C C . GLU A 1 278 ? -3.955 -4.194 7.501 1.00 92.44 278 GLU A C 1
ATOM 2135 O O . GLU A 1 278 ? -3.044 -4.500 6.736 1.00 92.44 278 GLU A O 1
ATOM 2140 N N . ARG A 1 279 ? -4.862 -3.260 7.182 1.00 94.19 279 ARG A N 1
ATOM 2141 C CA . ARG A 1 279 ? -4.824 -2.529 5.905 1.00 94.19 279 ARG A CA 1
ATOM 2142 C C . ARG A 1 279 ? -3.556 -1.695 5.750 1.00 94.19 279 ARG A C 1
ATOM 2144 O O . ARG A 1 279 ? -2.948 -1.735 4.687 1.00 94.19 279 ARG A O 1
ATOM 2151 N N . ALA A 1 280 ? -3.155 -0.969 6.794 1.00 89.81 280 ALA A N 1
ATOM 2152 C CA . ALA A 1 280 ? -1.941 -0.156 6.761 1.00 89.81 280 ALA A CA 1
ATOM 2153 C C . ALA A 1 280 ? -0.676 -1.023 6.614 1.00 89.81 280 ALA A C 1
ATOM 2155 O O . ALA A 1 280 ? 0.210 -0.675 5.837 1.00 89.81 280 ALA A O 1
ATOM 2156 N N . LYS A 1 281 ? -0.622 -2.186 7.284 1.00 91.56 281 LYS A N 1
ATOM 2157 C CA . LYS A 1 281 ? 0.461 -3.170 7.109 1.00 91.56 281 LYS A CA 1
ATOM 2158 C C . LYS A 1 281 ? 0.529 -3.700 5.679 1.00 91.56 281 LYS A C 1
ATOM 2160 O O . LYS A 1 281 ? 1.590 -3.655 5.070 1.00 91.56 281 LYS A O 1
ATOM 2165 N N . ALA A 1 282 ? -0.603 -4.133 5.126 1.00 94.06 282 ALA A N 1
ATOM 2166 C CA . ALA A 1 282 ? -0.659 -4.648 3.760 1.00 94.06 282 ALA A CA 1
ATOM 2167 C C . ALA A 1 282 ? -0.248 -3.589 2.718 1.00 94.06 282 ALA A C 1
ATOM 2169 O O . ALA A 1 282 ? 0.388 -3.909 1.715 1.00 94.06 282 ALA A O 1
ATOM 2170 N N . GLU A 1 283 ? -0.590 -2.317 2.946 1.00 93.25 283 GLU A N 1
ATOM 2171 C CA . GLU A 1 283 ? -0.145 -1.220 2.086 1.00 93.25 283 GLU A CA 1
ATOM 2172 C C . GLU A 1 283 ? 1.369 -0.988 2.190 1.00 93.25 283 GLU A C 1
ATOM 2174 O O . GLU A 1 283 ? 2.025 -0.845 1.158 1.00 93.25 283 GLU A O 1
ATOM 2179 N N . ALA A 1 284 ? 1.936 -1.018 3.401 1.00 89.50 284 ALA A N 1
ATOM 2180 C CA . ALA A 1 284 ? 3.380 -0.900 3.607 1.00 89.50 284 ALA A CA 1
ATOM 2181 C C . ALA A 1 284 ? 4.150 -2.037 2.914 1.00 89.50 284 ALA A C 1
ATOM 2183 O O . ALA A 1 284 ? 5.087 -1.770 2.164 1.00 89.50 284 ALA A O 1
ATOM 2184 N N . GLU A 1 285 ? 3.702 -3.286 3.079 1.00 91.75 285 GLU A N 1
ATOM 2185 C CA . GLU A 1 285 ? 4.287 -4.468 2.426 1.00 91.75 285 GLU A CA 1
ATOM 2186 C C . GLU A 1 285 ? 4.233 -4.359 0.899 1.00 91.75 285 GLU A C 1
ATOM 2188 O O . GLU A 1 285 ? 5.213 -4.641 0.209 1.00 91.75 285 GLU A O 1
ATOM 2193 N N . ARG A 1 286 ? 3.108 -3.884 0.352 1.00 93.81 286 ARG A N 1
ATOM 2194 C CA . ARG A 1 286 ? 2.976 -3.663 -1.089 1.00 93.81 286 ARG A CA 1
ATOM 2195 C C . ARG A 1 286 ? 3.967 -2.612 -1.593 1.00 93.81 286 ARG A C 1
ATOM 2197 O O . ARG A 1 286 ? 4.617 -2.842 -2.611 1.00 93.81 286 ARG A O 1
ATOM 2204 N N . ARG A 1 287 ? 4.094 -1.471 -0.905 1.00 87.94 287 ARG A N 1
ATOM 2205 C CA . ARG A 1 287 ? 5.047 -0.414 -1.292 1.00 87.94 287 ARG A CA 1
ATOM 2206 C C . ARG A 1 287 ? 6.494 -0.882 -1.165 1.00 87.94 287 ARG A C 1
ATOM 2208 O O . ARG A 1 287 ? 7.315 -0.527 -2.006 1.00 87.94 287 ARG A O 1
ATOM 2215 N N . GLN A 1 288 ? 6.796 -1.701 -0.161 1.00 89.56 288 GLN A N 1
ATOM 2216 C CA . GLN A 1 288 ? 8.105 -2.323 -0.013 1.00 89.56 288 GLN A CA 1
ATOM 2217 C C . GLN A 1 288 ? 8.415 -3.258 -1.186 1.00 89.56 288 GLN A C 1
ATOM 2219 O O . GLN A 1 288 ? 9.463 -3.103 -1.806 1.00 89.56 288 GLN A O 1
ATOM 2224 N N . ALA A 1 289 ? 7.492 -4.150 -1.548 1.00 90.69 289 ALA A N 1
ATOM 2225 C CA . ALA A 1 289 ? 7.671 -5.058 -2.679 1.00 90.69 289 ALA A CA 1
ATOM 2226 C C . ALA A 1 289 ? 7.835 -4.306 -4.015 1.00 90.69 289 ALA A C 1
ATOM 2228 O O . ALA A 1 289 ? 8.693 -4.651 -4.826 1.00 90.69 289 ALA A O 1
ATOM 2229 N N . GLU A 1 290 ? 7.053 -3.243 -4.240 1.00 88.00 290 GLU A N 1
ATOM 2230 C CA . GLU A 1 290 ? 7.194 -2.375 -5.419 1.00 88.00 290 GLU A CA 1
ATOM 2231 C C . GLU A 1 290 ? 8.579 -1.697 -5.462 1.00 88.00 290 GLU A C 1
ATOM 2233 O O . GLU A 1 290 ? 9.204 -1.627 -6.524 1.00 88.00 290 GLU A O 1
ATOM 2238 N N . ALA A 1 291 ? 9.093 -1.242 -4.315 1.00 82.88 291 ALA A N 1
ATOM 2239 C CA . ALA A 1 291 ? 10.420 -0.639 -4.209 1.00 82.88 291 ALA A CA 1
ATOM 2240 C C . ALA A 1 291 ? 11.560 -1.655 -4.380 1.00 82.88 291 ALA A C 1
ATOM 2242 O O . ALA A 1 291 ? 12.566 -1.338 -5.011 1.00 82.88 291 ALA A O 1
ATOM 2243 N N . GLU A 1 292 ? 11.420 -2.865 -3.840 1.00 84.94 292 GLU A N 1
ATOM 2244 C CA . GLU A 1 292 ? 12.386 -3.957 -4.004 1.00 84.94 292 GLU A CA 1
ATOM 2245 C C . GLU A 1 292 ? 12.478 -4.389 -5.467 1.00 84.94 292 GLU A C 1
ATOM 2247 O O . GLU A 1 292 ? 13.571 -4.384 -6.028 1.00 84.94 292 GLU A O 1
ATOM 2252 N N . HIS A 1 293 ? 11.343 -4.616 -6.130 1.00 85.44 293 HIS A N 1
ATOM 2253 C CA . HIS A 1 293 ? 11.319 -4.919 -7.561 1.00 85.44 293 HIS A CA 1
ATOM 2254 C C . HIS A 1 293 ? 11.934 -3.784 -8.400 1.00 85.44 293 HIS A C 1
ATOM 2256 O O . HIS A 1 293 ? 12.668 -4.031 -9.357 1.00 85.44 293 HIS A O 1
ATOM 2262 N N . ALA A 1 294 ? 11.676 -2.519 -8.043 1.00 77.06 294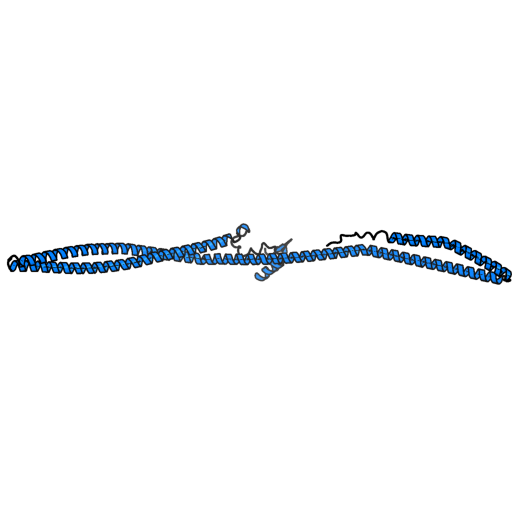 ALA A N 1
ATOM 2263 C CA . ALA A 1 294 ? 12.312 -1.384 -8.706 1.00 77.06 294 ALA A CA 1
ATOM 2264 C C . ALA A 1 294 ? 13.841 -1.378 -8.519 1.00 77.06 294 ALA A C 1
ATOM 2266 O O . ALA A 1 294 ? 14.545 -1.039 -9.467 1.00 77.06 294 ALA A O 1
ATOM 2267 N N . ARG A 1 295 ? 14.356 -1.773 -7.344 1.00 75.44 295 ARG A N 1
ATOM 2268 C CA . ARG A 1 295 ? 15.801 -1.892 -7.066 1.00 75.44 295 ARG A CA 1
ATOM 2269 C C . ARG A 1 295 ? 16.444 -3.049 -7.819 1.00 75.44 295 ARG A C 1
ATOM 2271 O O . ARG A 1 295 ? 17.493 -2.850 -8.412 1.00 75.44 295 ARG A O 1
ATOM 2278 N N . GLU A 1 296 ? 15.824 -4.226 -7.819 1.00 76.62 296 GLU A N 1
ATOM 2279 C CA . GLU A 1 296 ? 16.324 -5.403 -8.546 1.00 76.62 296 GLU A CA 1
ATOM 2280 C C . GLU A 1 296 ? 16.401 -5.157 -10.055 1.00 76.62 296 GLU A C 1
ATOM 2282 O O . GLU A 1 296 ? 17.285 -5.667 -10.739 1.00 76.62 296 GLU A O 1
ATOM 2287 N N . ALA A 1 297 ? 15.478 -4.351 -10.580 1.00 70.19 297 ALA A N 1
ATOM 2288 C CA . ALA A 1 297 ? 15.440 -3.987 -11.985 1.00 70.19 297 ALA A CA 1
ATOM 2289 C C . ALA A 1 297 ? 16.356 -2.799 -12.337 1.00 70.19 297 ALA A C 1
ATOM 2291 O O . ALA A 1 297 ? 16.359 -2.377 -13.501 1.00 70.19 297 ALA A O 1
ATOM 2292 N N . LEU A 1 298 ? 17.072 -2.225 -11.361 1.00 67.31 298 LEU A N 1
ATOM 2293 C CA . LEU A 1 298 ? 18.143 -1.264 -11.601 1.00 67.31 298 LEU A CA 1
ATOM 2294 C C . LEU A 1 298 ? 19.487 -2.006 -11.728 1.00 67.31 298 LEU A C 1
ATOM 2296 O O . LEU A 1 298 ? 19.731 -2.970 -11.006 1.00 67.31 298 LEU A O 1
ATOM 2300 N N . PRO A 1 299 ? 20.376 -1.564 -12.628 1.00 60.47 299 PRO A N 1
ATOM 2301 C CA . PRO A 1 299 ? 21.717 -2.128 -12.762 1.00 60.47 299 PRO A CA 1
ATOM 2302 C C . PRO A 1 299 ? 22.506 -1.998 -11.455 1.00 60.47 299 PRO A C 1
ATOM 2304 O O . PRO A 1 299 ? 22.505 -0.932 -10.838 1.00 60.47 299 PRO A O 1
ATOM 2307 N N . ASP A 1 300 ? 23.194 -3.068 -11.051 1.00 54.69 300 ASP A N 1
ATOM 2308 C CA . ASP A 1 300 ? 24.026 -3.072 -9.847 1.00 54.69 300 ASP A CA 1
ATOM 2309 C C . ASP A 1 300 ? 25.265 -2.175 -10.053 1.00 54.69 300 ASP A C 1
ATOM 2311 O O . ASP A 1 300 ? 26.119 -2.490 -10.890 1.00 54.69 300 ASP A O 1
ATOM 2315 N N . PRO A 1 301 ? 25.416 -1.072 -9.296 1.00 47.53 301 PRO A N 1
ATOM 2316 C CA . PRO A 1 301 ? 26.572 -0.189 -9.426 1.00 47.53 301 PRO A CA 1
ATOM 2317 C C . PRO A 1 301 ? 27.905 -0.882 -9.103 1.00 47.53 301 PRO A C 1
ATOM 2319 O O . PRO A 1 301 ? 28.942 -0.478 -9.633 1.00 47.53 301 PRO A O 1
ATOM 2322 N N . ALA A 1 302 ? 27.900 -1.952 -8.297 1.00 48.44 302 ALA A N 1
ATOM 2323 C CA . ALA A 1 302 ? 29.105 -2.723 -7.994 1.00 48.44 302 ALA A CA 1
ATOM 2324 C C . ALA A 1 302 ? 29.603 -3.534 -9.204 1.00 48.44 302 ALA A C 1
ATOM 2326 O O . ALA A 1 302 ? 30.810 -3.722 -9.364 1.00 48.44 302 ALA A O 1
ATOM 2327 N N . GLN A 1 303 ? 28.699 -3.966 -10.092 1.00 43.91 303 GLN A N 1
ATOM 2328 C CA . GLN A 1 303 ? 29.049 -4.663 -11.340 1.00 43.91 303 GLN A CA 1
ATOM 2329 C C . GLN A 1 303 ? 29.648 -3.719 -12.389 1.00 43.91 303 GLN A C 1
ATOM 2331 O O . GLN A 1 303 ? 30.358 -4.171 -13.283 1.00 43.91 303 GLN A O 1
ATOM 2336 N N . LEU A 1 304 ? 29.416 -2.414 -12.235 1.00 43.66 304 LEU A N 1
ATOM 2337 C CA . LEU A 1 304 ? 30.003 -1.353 -13.053 1.00 43.66 304 LEU A CA 1
ATOM 2338 C C . LEU A 1 304 ? 31.348 -0.847 -12.490 1.00 43.66 304 LEU A C 1
ATOM 2340 O O . LEU A 1 304 ? 31.950 0.059 -13.059 1.00 43.66 304 LEU A O 1
ATOM 2344 N N . GLY A 1 305 ? 31.843 -1.419 -11.382 1.00 37.19 305 GLY A N 1
ATOM 2345 C CA . GLY A 1 305 ? 33.139 -1.062 -10.793 1.00 37.19 305 GLY A CA 1
ATOM 2346 C C . GLY A 1 305 ? 33.185 0.328 -10.146 1.00 37.19 305 GLY A C 1
ATOM 2347 O O . GLY A 1 305 ? 34.259 0.922 -10.053 1.00 37.19 305 GLY A O 1
ATOM 2348 N N . LEU A 1 306 ? 32.040 0.858 -9.705 1.00 39.56 306 LEU A N 1
ATOM 2349 C CA . LEU A 1 306 ? 31.917 2.218 -9.176 1.00 39.56 306 LEU A CA 1
ATOM 2350 C C . LEU A 1 306 ? 31.737 2.228 -7.656 1.00 39.56 306 LEU A C 1
ATOM 2352 O O . LEU A 1 306 ? 30.984 1.432 -7.097 1.00 39.56 306 LEU A O 1
ATOM 2356 N N . ALA A 1 307 ? 32.402 3.170 -6.983 1.00 40.97 307 ALA A N 1
ATOM 2357 C CA . ALA A 1 307 ? 32.135 3.474 -5.580 1.00 40.97 307 ALA A CA 1
ATOM 2358 C C . ALA A 1 307 ? 30.705 4.040 -5.428 1.00 40.97 307 ALA A C 1
ATOM 2360 O O . ALA A 1 307 ? 30.252 4.832 -6.260 1.00 40.97 307 ALA A O 1
ATOM 2361 N N . ALA A 1 308 ? 29.981 3.611 -4.386 1.00 42.94 308 ALA A N 1
ATOM 2362 C CA . ALA A 1 308 ? 28.541 3.854 -4.194 1.00 42.94 308 ALA A CA 1
ATOM 2363 C C . ALA A 1 308 ? 28.142 5.347 -4.220 1.00 42.94 308 ALA A C 1
ATOM 2365 O O . ALA A 1 308 ? 27.027 5.711 -4.598 1.00 42.94 308 ALA A O 1
ATOM 2366 N N . ASP A 1 309 ? 29.084 6.210 -3.871 1.00 39.31 309 ASP A N 1
ATOM 2367 C CA . ASP A 1 309 ? 29.043 7.665 -3.823 1.00 39.31 309 ASP A CA 1
ATOM 2368 C C . ASP A 1 309 ? 29.047 8.351 -5.210 1.00 39.31 309 ASP A C 1
ATOM 2370 O O . ASP A 1 309 ? 28.809 9.558 -5.300 1.00 39.31 309 ASP A O 1
ATOM 2374 N N . HIS A 1 310 ? 29.209 7.600 -6.309 1.00 36.56 310 HIS A N 1
ATOM 2375 C CA . HIS A 1 310 ? 29.233 8.125 -7.688 1.00 36.56 310 HIS A CA 1
ATOM 2376 C C . HIS A 1 310 ? 28.150 7.556 -8.623 1.00 36.56 310 HIS A C 1
ATOM 2378 O O . HIS A 1 310 ? 28.123 7.863 -9.816 1.00 36.56 310 HIS A O 1
ATOM 2384 N N . THR A 1 311 ? 27.197 6.793 -8.083 1.00 41.06 311 THR A N 1
ATOM 2385 C CA . THR A 1 311 ? 26.152 6.085 -8.851 1.00 41.06 311 THR A CA 1
ATOM 2386 C C . THR A 1 311 ? 25.264 7.006 -9.709 1.00 41.06 311 THR A C 1
ATOM 2388 O O . THR A 1 311 ? 24.753 6.590 -10.745 1.00 41.06 311 THR A O 1
ATOM 2391 N N . TYR A 1 312 ? 25.120 8.282 -9.338 1.00 38.94 312 TYR A N 1
ATOM 2392 C CA . TYR A 1 312 ? 24.283 9.247 -10.064 1.00 38.94 312 TYR A CA 1
ATOM 2393 C C . TYR A 1 312 ? 24.893 9.781 -11.374 1.00 38.94 312 TYR A C 1
ATOM 2395 O O . TYR A 1 312 ? 24.216 10.516 -12.089 1.00 38.94 312 TYR A O 1
ATOM 2403 N N . LEU A 1 313 ? 26.147 9.445 -11.706 1.00 38.34 313 LEU A N 1
ATOM 2404 C CA . LEU A 1 313 ? 26.883 10.101 -12.798 1.00 38.34 313 LEU A CA 1
ATOM 2405 C C . LEU A 1 313 ? 27.282 9.205 -13.980 1.00 38.34 313 LEU A C 1
ATOM 2407 O O . LEU A 1 313 ? 27.758 9.737 -14.979 1.00 38.34 313 LEU A O 1
ATOM 2411 N N . VAL A 1 314 ? 27.098 7.880 -13.922 1.00 38.34 314 VAL A N 1
ATOM 2412 C CA . VAL A 1 314 ? 27.881 6.984 -14.805 1.00 38.34 314 VAL A CA 1
ATOM 2413 C C . VAL A 1 314 ? 27.077 6.194 -15.841 1.00 38.34 314 VAL A C 1
ATOM 2415 O O . VAL A 1 314 ? 27.671 5.628 -16.754 1.00 38.34 314 VAL A O 1
ATOM 2418 N N . PHE A 1 315 ? 25.742 6.256 -15.855 1.00 37.53 315 PHE A N 1
ATOM 2419 C CA . PHE A 1 315 ? 24.987 5.622 -16.954 1.00 37.53 315 PHE A CA 1
ATOM 2420 C C . PHE A 1 315 ? 25.224 6.269 -18.337 1.00 37.53 315 PHE A C 1
ATOM 2422 O O . PHE A 1 315 ? 24.888 5.685 -19.362 1.00 37.53 315 PHE A O 1
ATOM 2429 N N . ALA A 1 316 ? 25.881 7.434 -18.373 1.00 38.66 316 ALA A N 1
ATOM 2430 C CA . ALA A 1 316 ? 26.290 8.122 -19.595 1.00 38.66 316 ALA A CA 1
ATOM 2431 C C . ALA A 1 316 ? 27.729 7.797 -20.067 1.00 38.66 316 ALA A C 1
ATOM 2433 O O . ALA A 1 316 ? 28.119 8.249 -21.142 1.00 38.66 316 ALA A O 1
ATOM 2434 N N . ALA A 1 317 ? 28.541 7.058 -19.295 1.00 36.62 317 ALA A N 1
ATOM 2435 C CA . ALA A 1 317 ? 29.988 6.961 -19.545 1.00 36.62 317 ALA A CA 1
ATOM 2436 C C . ALA A 1 317 ? 30.447 5.710 -20.321 1.00 36.62 317 ALA A C 1
ATOM 2438 O O . ALA A 1 317 ? 31.525 5.740 -20.913 1.00 36.62 317 ALA A O 1
ATOM 2439 N N . GLU A 1 318 ? 29.658 4.629 -20.374 1.00 37.28 318 GLU A N 1
ATOM 2440 C CA . GLU A 1 318 ? 30.031 3.426 -21.149 1.00 37.28 318 GLU A CA 1
ATOM 2441 C C . GLU A 1 318 ? 29.786 3.567 -22.663 1.00 37.28 318 GLU A C 1
ATOM 2443 O O . GLU A 1 318 ? 30.281 2.767 -23.459 1.00 37.28 318 GLU A O 1
ATOM 2448 N N . PHE A 1 319 ? 29.114 4.635 -23.101 1.00 40.59 319 PHE A N 1
ATOM 2449 C CA . PHE A 1 319 ? 29.034 4.992 -24.514 1.00 40.59 319 PHE A CA 1
ATOM 2450 C C . PHE A 1 319 ? 30.263 5.813 -24.908 1.00 40.59 319 PHE A C 1
ATOM 2452 O O . PHE A 1 319 ? 30.276 7.030 -24.750 1.00 40.59 319 PHE A O 1
ATOM 2459 N N . THR A 1 320 ? 31.293 5.125 -25.419 1.00 42.47 320 THR A N 1
ATOM 2460 C CA . THR A 1 320 ? 32.405 5.652 -26.242 1.00 42.47 320 THR A CA 1
ATOM 2461 C C . THR A 1 320 ? 32.553 7.175 -26.202 1.00 42.47 320 THR A C 1
ATOM 2463 O O . THR A 1 320 ? 31.894 7.884 -26.966 1.00 42.47 320 THR A O 1
ATOM 2466 N N . LEU A 1 321 ? 33.433 7.674 -25.325 1.00 43.75 321 LEU A N 1
ATOM 2467 C CA . LEU A 1 321 ? 33.786 9.092 -25.224 1.00 43.75 321 LEU A CA 1
ATOM 2468 C C . LEU A 1 321 ? 34.235 9.630 -26.593 1.00 43.75 321 LEU A C 1
ATOM 2470 O O . LEU A 1 321 ? 35.391 9.500 -26.995 1.00 43.75 321 LEU A O 1
ATOM 2474 N N . SER A 1 322 ? 33.299 10.231 -27.324 1.00 47.31 322 SER A N 1
ATOM 2475 C CA . SER A 1 322 ? 33.577 11.001 -28.531 1.00 47.31 322 SER A CA 1
ATOM 2476 C C . SER A 1 322 ? 33.866 12.461 -28.147 1.00 47.31 322 SER A C 1
ATOM 2478 O O . SER A 1 322 ? 33.349 12.939 -27.130 1.00 47.31 322 SER A O 1
ATOM 2480 N N . PRO A 1 323 ? 34.636 13.218 -28.953 1.00 45.75 323 PRO A N 1
ATOM 2481 C CA . PRO A 1 323 ? 34.901 14.640 -28.699 1.00 45.75 323 PRO A CA 1
ATOM 2482 C C . PRO A 1 323 ? 33.627 15.477 -28.490 1.00 45.75 323 PRO A C 1
ATOM 2484 O O . PRO A 1 323 ? 33.629 16.457 -27.749 1.00 45.75 323 PRO A O 1
ATOM 2487 N N . ASN A 1 324 ? 32.518 15.065 -29.109 1.00 43.59 324 ASN A N 1
ATOM 2488 C CA . ASN A 1 324 ? 31.235 15.752 -29.005 1.00 43.59 324 ASN A CA 1
ATOM 2489 C C . ASN A 1 324 ? 30.573 15.550 -27.632 1.00 43.59 324 ASN A C 1
ATOM 2491 O O . ASN A 1 324 ? 29.978 16.489 -27.103 1.00 43.59 324 ASN A O 1
ATOM 2495 N N . ASN A 1 325 ? 30.729 14.369 -27.026 1.00 49.38 325 ASN A N 1
ATOM 2496 C CA . ASN A 1 325 ? 30.154 14.057 -25.713 1.00 49.38 325 ASN A CA 1
ATOM 2497 C C . ASN A 1 325 ? 30.930 14.757 -24.583 1.00 49.38 325 ASN A C 1
ATOM 2499 O O . ASN A 1 325 ? 30.330 15.257 -23.633 1.00 49.38 325 ASN A O 1
ATOM 2503 N N . LEU A 1 326 ? 32.253 14.886 -24.731 1.00 48.97 326 LEU A N 1
ATOM 2504 C CA . LEU A 1 326 ? 33.112 15.626 -23.797 1.00 48.97 326 LEU A CA 1
ATOM 2505 C C . LEU A 1 326 ? 32.817 17.135 -23.781 1.00 48.97 326 LEU A C 1
ATOM 2507 O O . LEU A 1 326 ? 32.746 17.736 -22.708 1.00 48.97 326 LEU A O 1
ATOM 2511 N N . ASN A 1 327 ? 32.564 17.744 -24.944 1.00 41.12 327 ASN A N 1
ATOM 2512 C CA . ASN A 1 327 ? 32.195 19.162 -25.029 1.00 41.12 327 ASN A CA 1
ATOM 2513 C C . ASN A 1 327 ? 30.852 19.466 -24.343 1.00 41.12 327 ASN A C 1
ATOM 2515 O O . ASN A 1 327 ? 30.705 20.506 -23.698 1.00 41.12 327 ASN A O 1
ATOM 2519 N N . ALA A 1 328 ? 29.877 18.553 -24.419 1.00 41.91 328 ALA A N 1
ATOM 2520 C CA . ALA A 1 328 ? 28.589 18.715 -23.742 1.00 41.91 328 ALA A CA 1
ATOM 2521 C C . ALA A 1 328 ? 28.721 18.708 -22.204 1.00 41.91 328 ALA A C 1
ATOM 2523 O O . ALA A 1 328 ? 28.013 19.455 -21.523 1.00 41.91 328 ALA A O 1
ATOM 2524 N N . MET A 1 329 ? 29.658 17.925 -21.656 1.00 45.66 329 MET A N 1
ATOM 2525 C CA . MET A 1 329 ? 29.994 17.949 -20.228 1.00 45.66 329 MET A CA 1
ATOM 2526 C C . MET A 1 329 ? 30.749 19.223 -19.820 1.00 45.66 329 MET A C 1
ATOM 2528 O O . MET A 1 329 ? 30.388 19.840 -18.817 1.00 45.66 329 MET A O 1
ATOM 2532 N N . ALA A 1 330 ? 31.733 19.664 -20.612 1.00 39.25 330 ALA A N 1
ATOM 2533 C CA . ALA A 1 330 ? 32.524 20.871 -20.344 1.00 39.25 330 ALA A CA 1
ATOM 2534 C C . ALA A 1 330 ? 31.668 22.152 -20.251 1.00 39.25 330 ALA A C 1
ATOM 2536 O O . ALA A 1 330 ? 31.945 23.044 -19.443 1.00 39.25 330 ALA A O 1
ATOM 2537 N N . HIS A 1 331 ? 30.578 22.224 -21.025 1.00 41.00 331 HIS A N 1
ATOM 2538 C CA . HIS A 1 331 ? 29.616 23.326 -20.956 1.00 41.00 331 HIS A CA 1
ATOM 2539 C C . HIS A 1 331 ? 28.814 23.377 -19.643 1.00 41.00 331 HIS A C 1
ATOM 2541 O O . HIS A 1 331 ? 28.337 24.452 -19.280 1.00 41.00 331 HIS A O 1
ATOM 2547 N N . ARG A 1 332 ? 28.668 22.260 -18.913 1.00 43.06 332 ARG A N 1
ATOM 2548 C CA . ARG A 1 332 ? 27.939 22.211 -17.630 1.00 43.06 332 ARG A CA 1
ATOM 2549 C C . ARG A 1 332 ? 28.832 22.433 -16.404 1.00 43.06 332 ARG A C 1
ATOM 2551 O O . ARG A 1 332 ? 28.316 22.852 -15.373 1.00 43.06 332 ARG A O 1
ATOM 2558 N N . THR A 1 333 ? 30.143 22.199 -16.502 1.00 42.72 333 THR A N 1
ATOM 2559 C CA . THR A 1 333 ? 31.090 22.261 -15.366 1.00 42.72 333 THR A CA 1
ATOM 2560 C C . THR A 1 333 ? 31.985 23.505 -15.337 1.00 42.72 333 THR A C 1
ATOM 2562 O O . THR A 1 333 ? 32.876 23.600 -14.496 1.00 42.72 333 THR A O 1
ATOM 2565 N N . GLY A 1 334 ? 31.733 24.498 -16.194 1.00 44.91 334 GLY A N 1
ATOM 2566 C CA . GLY A 1 334 ? 32.421 25.793 -16.122 1.00 44.91 334 GLY A CA 1
ATOM 2567 C C . GLY A 1 334 ? 33.612 25.969 -17.070 1.00 44.91 334 GLY A C 1
ATOM 2568 O O . GLY A 1 334 ? 34.450 26.828 -16.811 1.00 44.91 334 GLY A O 1
ATOM 2569 N N . GLY A 1 335 ? 33.663 25.226 -18.183 1.00 44.06 335 GLY A N 1
ATOM 2570 C CA . GLY A 1 335 ? 34.407 25.639 -19.381 1.00 44.06 335 GLY A CA 1
ATOM 2571 C C . GLY A 1 335 ? 35.914 25.387 -19.366 1.00 44.06 335 GLY A C 1
ATOM 2572 O O . GLY A 1 335 ? 36.698 26.331 -19.428 1.00 44.06 335 GLY A O 1
ATOM 2573 N N . ARG A 1 336 ? 36.331 24.118 -19.364 1.00 52.53 336 ARG A N 1
ATOM 2574 C CA . ARG A 1 336 ? 37.697 23.745 -19.767 1.00 52.53 336 ARG A CA 1
ATOM 2575 C C . ARG A 1 336 ? 37.642 22.907 -21.032 1.00 52.53 336 ARG A C 1
ATOM 2577 O O . ARG A 1 336 ? 36.810 22.009 -21.123 1.00 52.53 336 ARG A O 1
ATOM 2584 N N . ASP A 1 337 ? 38.519 23.203 -21.982 1.00 52.06 337 ASP A N 1
ATOM 2585 C CA . ASP A 1 337 ? 38.609 22.447 -23.227 1.00 52.06 337 ASP A CA 1
ATOM 2586 C C . ASP A 1 337 ? 39.338 21.112 -22.984 1.00 52.06 337 ASP A C 1
ATOM 2588 O O . ASP A 1 337 ? 40.352 21.086 -22.278 1.00 52.06 337 ASP A O 1
ATOM 2592 N N . PRO A 1 338 ? 38.850 19.989 -23.540 1.00 56.78 338 PRO A N 1
ATOM 2593 C CA . PRO A 1 338 ? 39.533 18.706 -23.427 1.00 56.78 338 PRO A CA 1
ATOM 2594 C C . PRO A 1 338 ? 40.861 18.709 -24.206 1.00 56.78 338 PRO A C 1
ATOM 2596 O O . PRO A 1 338 ? 40.945 19.175 -25.343 1.00 56.78 338 PRO A O 1
ATOM 2599 N N . ILE A 1 339 ? 41.902 18.127 -23.613 1.00 56.47 339 ILE A N 1
ATOM 2600 C CA . ILE A 1 339 ? 43.241 17.956 -24.187 1.00 56.47 339 ILE A CA 1
ATOM 2601 C C . ILE A 1 339 ? 43.374 16.531 -24.728 1.00 56.47 339 ILE A C 1
ATOM 2603 O O . ILE A 1 339 ? 42.999 15.558 -24.077 1.00 56.47 339 ILE A O 1
ATOM 2607 N N . ARG A 1 340 ? 43.940 16.374 -25.928 1.00 49.91 340 ARG A N 1
ATOM 2608 C CA . ARG A 1 340 ? 44.204 15.053 -26.515 1.00 49.91 340 ARG A CA 1
ATOM 2609 C C . ARG A 1 340 ? 45.435 14.408 -25.870 1.00 49.91 340 ARG A C 1
ATOM 2611 O O . ARG A 1 340 ? 46.534 14.949 -25.978 1.00 49.91 340 ARG A O 1
ATOM 2618 N N . THR A 1 341 ? 45.271 13.229 -25.277 1.00 45.50 341 THR A N 1
ATOM 2619 C CA . THR A 1 341 ? 46.345 12.446 -24.647 1.00 45.50 341 THR A CA 1
ATOM 2620 C C . THR A 1 341 ? 46.428 11.058 -25.290 1.00 45.50 341 THR A C 1
ATOM 2622 O O . THR A 1 341 ? 45.553 10.206 -25.145 1.00 45.50 341 THR A O 1
ATOM 2625 N N . GLY A 1 342 ? 47.488 10.816 -26.068 1.00 66.19 342 GLY A N 1
ATOM 2626 C CA . GLY A 1 342 ? 47.652 9.557 -26.804 1.00 66.19 342 GLY A CA 1
ATOM 2627 C C . GLY A 1 342 ? 46.466 9.260 -27.738 1.00 66.19 342 GLY A C 1
ATOM 2628 O O . GLY A 1 342 ? 46.183 10.031 -28.658 1.00 66.19 342 GLY A O 1
ATOM 2629 N N . ASN A 1 343 ? 45.776 8.140 -27.494 1.00 45.84 343 ASN A N 1
ATOM 2630 C CA . ASN A 1 343 ? 44.598 7.708 -28.260 1.00 45.84 343 ASN A CA 1
ATOM 2631 C C . ASN A 1 343 ? 43.261 8.247 -27.707 1.00 45.84 343 ASN A C 1
ATOM 2633 O O . ASN A 1 343 ? 42.218 7.913 -28.264 1.00 45.84 343 ASN A O 1
ATOM 2637 N N . GLY A 1 344 ? 43.273 9.056 -26.640 1.00 44.84 344 GLY A N 1
ATOM 2638 C CA . GLY A 1 344 ? 42.073 9.576 -25.977 1.00 44.84 344 GLY A CA 1
ATOM 2639 C C . GLY A 1 344 ? 42.090 11.091 -25.753 1.00 44.84 344 GLY A C 1
ATOM 2640 O O . GLY A 1 344 ? 42.958 11.809 -26.258 1.00 44.84 344 GLY A O 1
ATOM 2641 N N . PHE A 1 345 ? 41.101 11.573 -25.001 1.00 49.69 345 PHE A N 1
ATOM 2642 C CA . PHE A 1 345 ? 40.960 12.963 -24.565 1.00 49.69 345 PHE A CA 1
ATOM 2643 C C . PHE A 1 345 ? 40.770 12.994 -23.040 1.00 49.69 345 PHE A C 1
ATOM 2645 O O . PHE A 1 345 ? 40.065 12.142 -22.506 1.00 49.69 345 PHE A O 1
ATOM 2652 N N . ALA A 1 346 ? 41.387 13.960 -22.361 1.00 53.91 346 ALA A N 1
ATOM 2653 C CA . ALA A 1 346 ? 41.337 14.165 -20.908 1.00 53.91 346 ALA A CA 1
ATOM 2654 C C . ALA A 1 346 ? 41.231 15.668 -20.574 1.00 53.91 346 ALA A C 1
ATOM 2656 O O . ALA A 1 346 ? 41.417 16.503 -21.458 1.00 53.91 346 ALA A O 1
ATOM 2657 N N . PHE A 1 347 ? 40.955 16.036 -19.320 1.00 54.75 347 PHE A N 1
ATOM 2658 C CA . PHE A 1 347 ? 40.993 17.434 -18.859 1.00 54.75 347 PHE A CA 1
ATOM 2659 C C . PHE A 1 347 ? 42.305 17.740 -18.121 1.00 54.75 347 PHE A C 1
ATOM 2661 O O . PHE A 1 347 ? 42.917 16.860 -17.526 1.00 54.75 347 PHE A O 1
ATOM 2668 N N . GLU A 1 348 ? 42.762 18.995 -18.159 1.00 39.78 348 GLU A N 1
ATOM 2669 C CA . GLU A 1 348 ? 44.004 19.397 -17.485 1.00 39.78 348 GLU A CA 1
ATOM 2670 C C . GLU A 1 348 ? 43.873 19.269 -15.952 1.00 39.78 348 GLU A C 1
ATOM 2672 O O . GLU A 1 348 ? 43.113 20.018 -15.325 1.00 39.78 348 GLU A O 1
ATOM 2677 N N . GLY A 1 349 ? 44.622 18.325 -15.363 1.00 48.97 349 GLY A N 1
ATOM 2678 C CA . GLY A 1 349 ? 44.660 18.049 -13.920 1.00 48.97 349 GLY A CA 1
ATOM 2679 C C . GLY A 1 349 ? 44.133 16.674 -13.480 1.00 48.97 349 GLY A C 1
ATOM 2680 O O . GLY A 1 349 ? 44.205 16.400 -12.282 1.00 48.97 349 GLY A O 1
ATOM 2681 N N . GLU A 1 350 ? 43.649 15.834 -14.407 1.00 37.47 350 GLU A N 1
ATOM 2682 C CA . GLU A 1 350 ? 43.227 14.434 -14.178 1.00 37.47 350 GLU A CA 1
ATOM 2683 C C . GLU A 1 350 ? 44.102 13.411 -14.914 1.00 37.47 350 GLU A C 1
ATOM 2685 O O . GLU A 1 350 ? 44.494 13.677 -16.078 1.00 37.47 350 GLU A O 1
#

Secondary structure (DSSP, 8-state):
----------SSSHHHHHHHHHHHHHHHHHHHHHHHHHHHHHHHHHHHHHHHHTT--HHHHHHHHHHHHHHHHHHHHHHHHHHHHHHHHHHHHHHHHHHHHHHHHHHHHHHHHHHHHHHHHHHHHHHHHHHHHHHHHHHHHHHHHHHHHHHHHHHHHHHHHHHHHHHHHHHHHHHHHHHHHHHHHHHHHHHHHHHHHHHHHHHHHHHHHHHHHHHHHHHHTT--HHHHHHHHHHHHHHHHHHHHHHHHHHHHHHHHHHHHHHHHHHHHHHHHHHHHHHHHHHHHHHHHHHHHHHHHTS--TTTTT--GGGGGG-TTTSS---HHHHHHHHTTTT--PPEEETTEEE-TT-

pLDDT: mean 73.58, std 18.24, range [36.56, 96.12]

Sequence (350 aa):
MDTGNAPAAGGFFAPIREQSARRRERRELDRRIPQLRREEETLLRDLGEAALEAGVTAEGIEHAQAARLTLTEADGAARQQESEAAQIQARRETTVQRQAAEMEPVQAALDAALKVAAETKAAEARARDEIKALDAATLAAEAEITAKQRIIEGASTEIPRLEEQVRLLAEEHTAAEAEFSALDEAAAAIRQRAEELTAAAAVAEREFHAAKREVDAAASSGKSEEEIRALRRTRDEKQHTYELARQAERRAAEEAKEAGSRHETLAKRRADLLTKTERAKAEAERRQAEAEHAREALPDPAQLGLAADHTYLVFAAEFTLSPNNLNAMAHRTGGRDPIRTGNGFAFEGE